Protein AF-A0A4V3WEY0-F1 (afdb_monomer_lite)

Organism: NCBI:txid2567941

Foldseek 3Di:
DVQWWPDDAQQDVVVLVVVVVLVVVVVVQQVCCCVPVVHRDDDDRCPPPPDPLQSQLVVLLLDLVVDADDLVCCVRNNAHLQAAHDPVLLVCLQPPDLVVQCVPTTDPDPPPPVVSSVSSVVSNVLLVVLVCVVVVNDDLDDPPPDDSSSLSVSLSSVSNNCSVPVRVCSNVVSPVSDDCVSNCNDPDDPDDPPPPDDDDDDDDDDDDDDDDDDDDDDDDDDDDDDD

Secondary structure (DSSP, 8-state):
-TTTBS------HHHHHHHHHHHTSHHHHHHHHHHHHSS-------SS----HHHHHHHHHHHHHHS---HHHHHHH-SSS-SPPPHHHHHHHHHS-HHHHHHHHB-SSSTTHHHHHHHHHHHHHHHHHHHHHHTTSS--PPPTT--HHHHHHHHHHHHHHHHHH-GGGHHHHHHHHS-GGGG---S----------------------------------------

Sequence (227 aa):
MNSLLKSVPMFSPMVDTIWHEMLMFTRDYEKFSKDFYHETLHHIPNMDSTPIPGERAFFDWVYLSLFDSTPNSRTIWGRFLQNPIEREILDDFKHLAEEDLLSKYFRKNDDWVEVKKSLIKKMKNEIIESEFIKSGKKTLDIPRTASETQVYQYALGAAVFYSIYEEDQFQDHMSELLPNEYYKAGHNGGGSSCSGIGCSSSSDHDSGGDGDSGGSSCSSCGGGCSS

Radius of gyration: 23.09 Å; chains: 1; bounding box: 51×69×46 Å

pLDDT: mean 79.07, std 20.74, range [32.56, 98.19]

InterPro domains:
  IPR060757 UCP032817-like [PF27765] (6-46)

Structure (mmCIF, N/CA/C/O backbone):
data_AF-A0A4V3WEY0-F1
#
_entry.id   AF-A0A4V3WEY0-F1
#
loop_
_atom_site.group_PDB
_atom_site.id
_atom_site.type_symbol
_atom_site.label_atom_id
_atom_site.label_alt_id
_atom_site.label_comp_id
_atom_site.label_asym_id
_atom_site.label_entity_id
_atom_site.label_seq_id
_atom_site.pdbx_PDB_ins_code
_atom_site.Cartn_x
_atom_site.Cartn_y
_atom_site.Cartn_z
_atom_site.occupancy
_atom_site.B_iso_or_equiv
_atom_site.auth_seq_id
_atom_site.auth_comp_id
_atom_site.auth_asym_id
_atom_site.auth_atom_id
_atom_site.pdbx_PDB_model_num
ATOM 1 N N . MET A 1 1 ? 5.717 1.645 -8.634 1.00 87.50 1 MET A N 1
ATOM 2 C CA . MET A 1 1 ? 6.165 1.194 -7.297 1.00 87.50 1 MET A CA 1
ATOM 3 C C . MET A 1 1 ? 7.647 1.476 -7.074 1.00 87.50 1 MET A C 1
ATOM 5 O O . MET A 1 1 ? 7.929 2.313 -6.232 1.00 87.50 1 MET A O 1
ATOM 9 N N . ASN A 1 2 ? 8.574 0.908 -7.861 1.00 85.44 2 ASN A N 1
ATOM 10 C CA . ASN A 1 2 ? 10.024 1.170 -7.724 1.00 85.44 2 ASN A CA 1
ATOM 11 C C . ASN A 1 2 ? 10.450 2.640 -7.868 1.00 85.44 2 ASN A C 1
ATOM 13 O O . ASN A 1 2 ? 11.405 3.054 -7.225 1.00 85.44 2 ASN A O 1
ATOM 17 N N . SER A 1 3 ? 9.733 3.441 -8.661 1.00 85.88 3 SER A N 1
ATOM 18 C CA . SER A 1 3 ? 9.976 4.887 -8.779 1.00 85.88 3 SER A CA 1
ATOM 19 C C . SER A 1 3 ? 9.565 5.691 -7.537 1.00 85.88 3 SER A C 1
ATOM 21 O O . SER A 1 3 ? 9.970 6.842 -7.393 1.00 85.88 3 SER A O 1
ATOM 23 N N . LEU A 1 4 ? 8.752 5.099 -6.654 1.00 90.56 4 LEU A N 1
ATOM 24 C CA . LEU A 1 4 ? 8.128 5.757 -5.507 1.00 90.56 4 LEU A CA 1
ATOM 25 C C . LEU A 1 4 ? 8.744 5.290 -4.181 1.00 90.56 4 LEU A C 1
ATOM 27 O O . LEU A 1 4 ? 9.184 6.118 -3.385 1.00 90.56 4 LEU A O 1
ATOM 31 N N . LEU A 1 5 ? 8.769 3.974 -3.952 1.00 90.50 5 LEU A N 1
ATOM 32 C CA . LEU A 1 5 ? 9.260 3.348 -2.724 1.00 90.50 5 LEU A CA 1
ATOM 33 C C . LEU A 1 5 ? 10.762 3.087 -2.800 1.00 90.50 5 LEU A C 1
ATOM 35 O O . LEU A 1 5 ? 11.303 2.776 -3.862 1.00 90.50 5 LEU A O 1
ATOM 39 N N . LYS A 1 6 ? 11.435 3.200 -1.654 1.00 86.38 6 LYS A N 1
ATOM 40 C CA . LYS A 1 6 ? 12.885 2.996 -1.550 1.00 86.38 6 LYS A CA 1
ATOM 41 C C . LYS A 1 6 ? 13.295 1.545 -1.819 1.00 86.38 6 LYS A C 1
ATOM 43 O O . LYS A 1 6 ? 14.320 1.319 -2.456 1.00 86.38 6 LYS A O 1
ATOM 48 N N . SER A 1 7 ? 12.485 0.597 -1.355 1.00 80.19 7 SER A N 1
ATOM 49 C CA . SER A 1 7 ? 12.630 -0.836 -1.600 1.00 80.19 7 SER A CA 1
ATOM 50 C C . SER A 1 7 ? 11.269 -1.418 -1.970 1.00 80.19 7 SER A C 1
ATOM 52 O O . SER A 1 7 ? 10.253 -1.021 -1.398 1.00 80.19 7 SER A O 1
ATOM 54 N N . VAL A 1 8 ? 11.249 -2.329 -2.942 1.00 83.38 8 VAL A N 1
ATOM 55 C CA . VAL A 1 8 ? 10.073 -3.131 -3.296 1.00 83.38 8 VAL A CA 1
ATOM 56 C C . VAL A 1 8 ? 10.554 -4.555 -3.566 1.00 83.38 8 VAL A C 1
ATOM 58 O O . VAL A 1 8 ? 11.041 -4.830 -4.667 1.00 83.38 8 VAL A O 1
ATOM 61 N N . PRO A 1 9 ? 10.448 -5.460 -2.582 1.00 80.06 9 PRO A N 1
ATOM 62 C CA . PRO A 1 9 ? 10.705 -6.871 -2.815 1.00 80.06 9 PRO A CA 1
ATOM 63 C C . PRO A 1 9 ? 9.776 -7.427 -3.898 1.00 80.06 9 PRO A C 1
ATOM 65 O O . PRO A 1 9 ? 8.616 -7.024 -4.030 1.00 80.06 9 PRO A O 1
ATOM 68 N N . MET A 1 10 ? 10.269 -8.393 -4.671 1.00 84.50 10 MET A N 1
ATOM 69 C CA . MET A 1 10 ? 9.417 -9.153 -5.580 1.00 84.50 10 MET A CA 1
ATOM 70 C C . MET A 1 10 ? 8.681 -10.243 -4.800 1.00 84.50 10 MET A C 1
ATOM 72 O O . MET A 1 10 ? 9.224 -11.302 -4.519 1.00 84.50 10 MET A O 1
ATOM 76 N N . PHE A 1 11 ? 7.420 -9.984 -4.454 1.00 83.69 11 PHE A N 1
ATOM 77 C CA . PHE A 1 11 ? 6.613 -10.891 -3.623 1.00 83.69 11 PHE A CA 1
ATOM 78 C C . PHE A 1 11 ? 6.041 -12.112 -4.356 1.00 83.69 11 PHE A C 1
ATOM 80 O O . PHE A 1 11 ? 5.397 -12.954 -3.733 1.00 83.69 11 PHE A O 1
ATOM 87 N N . SER A 1 12 ? 6.206 -12.188 -5.676 1.00 85.06 12 SER A N 1
ATOM 88 C CA . SER A 1 12 ? 5.663 -13.266 -6.500 1.00 85.06 12 SER A CA 1
ATOM 89 C C . SER A 1 12 ? 6.784 -14.173 -6.980 1.00 85.06 12 SER A C 1
ATOM 91 O O . SER A 1 12 ? 7.553 -13.734 -7.833 1.00 85.06 12 SER A O 1
ATOM 93 N N . PRO A 1 13 ? 6.864 -15.430 -6.505 1.00 83.56 13 PRO A N 1
ATOM 94 C CA . PRO A 1 13 ? 7.946 -16.347 -6.870 1.00 83.56 13 PRO A CA 1
ATOM 95 C C . PRO A 1 13 ? 8.049 -16.593 -8.379 1.00 83.56 13 PRO A C 1
ATOM 97 O O . PRO A 1 13 ? 9.139 -16.735 -8.927 1.00 83.56 13 PRO A O 1
ATOM 100 N N . MET A 1 14 ? 6.907 -16.612 -9.074 1.00 85.94 14 MET A N 1
ATOM 101 C CA . MET A 1 14 ? 6.875 -16.787 -10.526 1.00 85.94 14 MET A CA 1
ATOM 102 C C . MET A 1 14 ? 7.477 -15.578 -11.246 1.00 85.94 14 MET A C 1
ATOM 104 O O . MET A 1 14 ? 8.289 -15.737 -12.152 1.00 85.94 14 MET A O 1
ATOM 108 N N . VAL A 1 15 ? 7.089 -14.365 -10.844 1.00 87.38 15 VAL A N 1
ATOM 109 C CA . VAL A 1 15 ? 7.613 -13.138 -11.455 1.00 87.38 15 VAL A CA 1
ATOM 110 C C . VAL A 1 15 ? 9.085 -12.967 -11.090 1.00 87.38 15 VAL A C 1
ATOM 112 O O . VAL A 1 15 ? 9.880 -12.618 -11.953 1.00 87.38 15 VAL A O 1
ATOM 115 N N . ASP A 1 16 ? 9.452 -13.277 -9.848 1.00 85.44 16 ASP A N 1
ATOM 116 C CA . ASP A 1 16 ? 10.827 -13.324 -9.355 1.00 85.44 16 ASP A CA 1
ATOM 117 C C . ASP A 1 16 ? 11.684 -14.233 -10.247 1.00 85.44 16 ASP A C 1
ATOM 119 O O . ASP A 1 16 ? 12.651 -13.759 -10.834 1.00 85.44 16 ASP A O 1
ATOM 123 N N . THR A 1 17 ? 11.252 -15.474 -10.501 1.00 86.38 17 THR A N 1
ATOM 124 C CA . THR A 1 17 ? 11.934 -16.417 -11.412 1.00 86.38 17 THR A CA 1
ATOM 125 C C . THR A 1 17 ? 12.152 -15.821 -12.805 1.00 86.38 17 THR A C 1
ATOM 127 O O . THR A 1 17 ? 13.256 -15.890 -13.340 1.00 86.38 17 THR A O 1
ATOM 130 N N . ILE A 1 18 ? 11.134 -15.173 -13.381 1.00 87.12 18 ILE A N 1
ATOM 131 C CA . ILE A 1 18 ? 11.260 -14.517 -14.692 1.00 87.12 18 ILE A CA 1
ATOM 132 C C . ILE A 1 18 ? 12.311 -13.397 -14.640 1.00 87.12 18 ILE A C 1
ATOM 134 O O . ILE A 1 18 ? 13.155 -13.308 -15.531 1.00 87.12 18 ILE A O 1
ATOM 138 N N . TRP A 1 19 ? 12.312 -12.562 -13.594 1.00 84.19 19 TRP A N 1
ATOM 139 C CA . TRP A 1 19 ? 13.337 -11.526 -13.415 1.00 84.19 19 TRP A CA 1
ATOM 140 C C . TRP A 1 19 ? 14.740 -12.119 -13.274 1.00 84.19 19 TRP A C 1
ATOM 142 O O . TRP A 1 19 ? 15.681 -11.588 -13.864 1.00 84.19 19 TRP A O 1
ATOM 152 N N . HIS A 1 20 ? 14.889 -13.228 -12.546 1.00 84.12 20 HIS A N 1
ATOM 153 C CA . HIS A 1 20 ? 16.164 -13.933 -12.410 1.00 84.12 20 HIS A CA 1
ATOM 154 C C . HIS A 1 20 ? 16.669 -14.447 -13.757 1.00 84.12 20 HIS A C 1
ATOM 156 O O . HIS A 1 20 ? 17.842 -14.269 -14.084 1.00 84.12 20 HIS A O 1
ATOM 162 N N . GLU A 1 21 ? 15.792 -15.043 -14.564 1.00 86.06 21 GLU A N 1
ATOM 163 C CA . GLU A 1 21 ? 16.150 -15.503 -15.905 1.00 86.06 21 GLU A CA 1
ATOM 164 C C . GLU A 1 21 ? 16.561 -14.338 -16.809 1.00 86.06 21 GLU A C 1
ATOM 166 O O . GLU A 1 21 ? 17.557 -14.434 -17.527 1.00 86.06 21 GLU A O 1
ATOM 171 N N . MET A 1 22 ? 15.862 -13.202 -16.728 1.00 83.50 22 MET A N 1
ATOM 172 C CA . MET A 1 22 ? 16.209 -12.004 -17.493 1.00 83.50 22 MET A CA 1
ATOM 173 C C . MET A 1 22 ? 17.600 -11.457 -17.143 1.00 83.50 22 MET A C 1
ATOM 175 O O . MET A 1 22 ? 18.300 -10.984 -18.040 1.00 83.50 22 MET A O 1
ATOM 179 N N . LEU A 1 23 ? 18.045 -11.564 -15.884 1.00 83.38 23 LEU A N 1
ATOM 180 C CA . LEU A 1 23 ? 19.389 -11.134 -15.472 1.00 83.38 23 LEU A CA 1
ATOM 181 C C . LEU A 1 23 ? 20.513 -11.918 -16.172 1.00 83.38 23 LEU A C 1
ATOM 183 O O . LEU A 1 23 ? 21.611 -11.382 -16.333 1.00 83.38 23 LEU A O 1
ATOM 187 N N . MET A 1 24 ? 20.254 -13.145 -16.642 1.00 83.44 24 MET A N 1
ATOM 188 C CA . MET A 1 24 ? 21.232 -13.919 -17.419 1.00 83.44 24 MET A CA 1
ATOM 189 C C . MET A 1 24 ? 21.516 -13.296 -18.797 1.00 83.44 24 MET A C 1
ATOM 191 O O . MET A 1 24 ? 22.590 -13.502 -19.364 1.00 83.44 24 MET A O 1
ATOM 195 N N . PHE A 1 25 ? 20.596 -12.482 -19.322 1.00 87.00 25 PHE A N 1
ATOM 196 C CA . PHE A 1 25 ? 20.714 -11.794 -20.610 1.00 87.00 25 PHE A CA 1
ATOM 197 C C . PHE A 1 25 ? 21.164 -10.340 -20.423 1.00 87.00 25 PHE A C 1
ATOM 199 O O . PHE A 1 25 ? 20.488 -9.402 -20.840 1.00 87.00 25 PHE A O 1
ATOM 206 N N . THR A 1 26 ? 22.329 -10.145 -19.798 1.00 83.88 26 THR A N 1
ATOM 207 C CA . THR A 1 26 ? 22.798 -8.847 -19.268 1.00 83.88 26 THR A CA 1
ATOM 208 C C . THR A 1 26 ? 22.699 -7.671 -20.244 1.00 83.88 26 THR A C 1
ATOM 210 O O . THR A 1 26 ? 22.254 -6.599 -19.846 1.00 83.88 26 THR A O 1
ATOM 213 N N . ARG A 1 27 ? 23.043 -7.854 -21.527 1.00 89.12 27 ARG A N 1
ATOM 214 C CA . ARG A 1 27 ? 22.949 -6.785 -22.540 1.00 89.12 27 ARG A CA 1
ATOM 215 C C . ARG A 1 27 ? 21.504 -6.388 -22.842 1.00 89.12 27 ARG A C 1
ATOM 217 O O . ARG A 1 27 ? 21.198 -5.201 -22.934 1.00 89.12 27 ARG A O 1
ATOM 224 N N . ASP A 1 28 ? 20.634 -7.372 -23.036 1.00 90.25 28 ASP A N 1
ATOM 225 C CA . ASP A 1 28 ? 19.238 -7.124 -23.399 1.00 90.25 28 ASP A CA 1
ATOM 226 C C . ASP A 1 28 ? 18.457 -6.617 -22.177 1.00 90.25 28 ASP A C 1
ATOM 228 O O . ASP A 1 28 ? 17.622 -5.724 -22.304 1.00 90.25 28 ASP A O 1
ATOM 232 N N . TYR A 1 29 ? 18.821 -7.091 -20.984 1.00 88.44 29 TYR A N 1
ATOM 233 C CA . TYR A 1 29 ? 18.338 -6.592 -19.702 1.00 88.44 29 TYR A CA 1
ATOM 234 C C . TYR A 1 29 ? 18.742 -5.137 -19.436 1.00 88.44 29 TYR A C 1
ATOM 236 O O . TYR A 1 29 ? 17.906 -4.313 -19.060 1.00 88.44 29 TYR A O 1
ATOM 244 N N . GLU A 1 30 ? 20.015 -4.796 -19.649 1.00 88.31 30 GLU A N 1
ATOM 245 C CA . GLU A 1 30 ? 20.511 -3.428 -19.495 1.00 88.31 30 GLU A CA 1
ATOM 246 C C . GLU A 1 30 ? 19.823 -2.487 -20.487 1.00 88.31 30 GLU A C 1
ATOM 248 O O . GLU A 1 30 ? 19.382 -1.401 -20.103 1.00 88.31 30 GLU A O 1
ATOM 253 N N . LYS A 1 31 ? 19.674 -2.922 -21.745 1.00 91.69 31 LYS A N 1
ATOM 254 C CA . LYS A 1 31 ? 18.939 -2.173 -22.764 1.00 91.69 31 LYS A CA 1
ATOM 255 C C . LYS A 1 31 ? 17.483 -1.957 -22.352 1.00 91.69 31 LYS A C 1
ATOM 257 O O . LYS A 1 31 ? 17.039 -0.816 -22.327 1.00 91.69 31 LYS A O 1
ATOM 262 N N . PHE A 1 32 ? 16.768 -3.017 -21.975 1.00 90.25 32 PHE A N 1
ATOM 263 C CA . PHE A 1 32 ? 15.388 -2.920 -21.498 1.00 90.25 32 PHE A CA 1
ATOM 264 C C . PHE A 1 32 ? 15.262 -1.948 -20.320 1.00 90.25 32 PHE A C 1
ATOM 266 O O . PHE A 1 32 ? 14.396 -1.079 -20.334 1.00 90.25 32 PHE A O 1
ATOM 273 N N . SER A 1 33 ? 16.149 -2.054 -19.328 1.00 88.88 33 SER A N 1
ATOM 274 C CA . SER A 1 33 ? 16.128 -1.196 -18.141 1.00 88.88 33 SER A CA 1
ATOM 275 C C . SER A 1 33 ? 16.311 0.278 -18.509 1.00 88.88 33 SER A C 1
ATOM 277 O O . SER A 1 33 ? 15.539 1.125 -18.069 1.00 88.88 33 SER A O 1
ATOM 279 N N . LYS A 1 34 ? 17.274 0.594 -19.380 1.00 89.00 34 LYS A N 1
ATOM 280 C CA . LYS A 1 34 ? 17.514 1.968 -19.845 1.00 89.00 34 LYS A CA 1
ATOM 281 C C . LYS A 1 34 ? 16.376 2.503 -20.718 1.00 89.00 34 LYS A C 1
ATOM 283 O O . LYS A 1 34 ? 15.991 3.661 -20.566 1.00 89.00 34 LYS A O 1
ATOM 288 N N . ASP A 1 35 ? 15.819 1.669 -21.591 1.00 90.94 35 ASP A N 1
ATOM 289 C CA . ASP A 1 35 ? 14.742 2.064 -22.501 1.00 90.94 35 ASP A CA 1
ATOM 290 C C . ASP A 1 35 ? 13.416 2.282 -21.745 1.00 90.94 35 ASP A C 1
ATOM 292 O O . ASP A 1 35 ? 12.704 3.247 -22.018 1.00 90.94 35 ASP A O 1
ATOM 296 N N . PHE A 1 36 ? 13.090 1.415 -20.778 1.00 86.56 36 PHE A N 1
ATOM 297 C CA . PHE A 1 36 ? 11.819 1.439 -20.043 1.00 86.56 36 PHE A CA 1
ATOM 298 C C . PHE A 1 36 ? 11.857 2.274 -18.754 1.00 86.56 36 PHE A C 1
ATOM 300 O O . PHE A 1 36 ? 10.885 2.953 -18.432 1.00 86.56 36 PHE A O 1
ATOM 307 N N . TYR A 1 37 ? 12.949 2.192 -17.992 1.00 83.19 37 TYR A N 1
ATOM 308 C CA . TYR A 1 37 ? 13.076 2.770 -16.648 1.00 83.19 37 TYR A CA 1
ATOM 309 C C . TYR A 1 37 ? 14.116 3.900 -16.566 1.00 83.19 37 TYR A C 1
ATOM 311 O O . TYR A 1 37 ? 14.218 4.556 -15.534 1.00 83.19 37 TYR A O 1
ATOM 319 N N . HIS A 1 38 ? 14.880 4.145 -17.638 1.00 84.75 38 HIS A N 1
ATOM 320 C CA . HIS A 1 38 ? 15.930 5.176 -17.738 1.00 84.75 38 HIS A CA 1
ATOM 321 C C . HIS A 1 38 ? 17.122 5.014 -16.783 1.00 84.75 38 HIS A C 1
ATOM 323 O O . HIS A 1 38 ? 18.080 5.782 -16.846 1.00 84.75 38 HIS A O 1
ATOM 329 N N . GLU A 1 39 ? 17.120 3.962 -15.971 1.00 83.25 39 GLU A N 1
ATOM 330 C CA . GLU A 1 39 ? 18.210 3.536 -15.100 1.00 83.25 39 GLU A CA 1
ATOM 331 C C . GLU A 1 39 ? 18.336 2.012 -15.164 1.00 83.25 39 GLU A C 1
ATOM 333 O O . GLU A 1 39 ? 17.404 1.311 -15.565 1.00 83.25 39 GLU A O 1
ATOM 338 N N . THR A 1 40 ? 19.477 1.473 -14.738 1.00 81.81 40 THR A N 1
ATOM 339 C CA . THR A 1 40 ? 19.616 0.024 -14.569 1.00 81.81 40 THR A CA 1
ATOM 340 C C . THR A 1 40 ? 18.710 -0.441 -13.430 1.00 81.81 40 THR A C 1
ATOM 342 O O . THR A 1 40 ? 18.852 -0.002 -12.288 1.00 81.81 40 THR A O 1
ATOM 345 N N . LEU A 1 41 ? 17.783 -1.355 -13.724 1.00 80.94 41 LEU A N 1
ATOM 346 C CA . LEU A 1 41 ? 16.985 -2.007 -12.697 1.00 80.94 41 LEU A CA 1
ATOM 347 C C . LEU A 1 41 ? 17.884 -3.003 -11.964 1.00 80.94 41 LEU A C 1
ATOM 349 O O . LEU A 1 41 ? 18.323 -4.000 -12.529 1.00 80.94 41 LEU A O 1
ATOM 353 N N . HIS A 1 42 ? 18.185 -2.733 -10.701 1.00 77.19 42 HIS A N 1
ATOM 354 C CA . HIS A 1 42 ? 18.934 -3.663 -9.866 1.00 77.19 42 HIS A CA 1
ATOM 355 C C . HIS A 1 42 ? 17.948 -4.590 -9.159 1.00 77.19 42 HIS A C 1
ATOM 357 O O . HIS A 1 42 ? 17.289 -4.183 -8.205 1.00 77.19 42 HIS A O 1
ATOM 363 N N . HIS A 1 43 ? 17.828 -5.822 -9.649 1.00 77.19 43 HIS A N 1
ATOM 364 C CA . HIS A 1 43 ? 17.106 -6.882 -8.956 1.00 77.19 43 HIS A CA 1
ATOM 365 C C . HIS A 1 43 ? 18.116 -7.753 -8.208 1.00 77.19 43 HIS A C 1
ATOM 367 O O . HIS A 1 43 ? 19.092 -8.218 -8.798 1.00 77.19 43 HIS A O 1
ATOM 373 N N . ILE A 1 44 ? 17.900 -7.928 -6.905 1.00 71.81 44 ILE A N 1
ATOM 374 C CA . ILE A 1 44 ? 18.651 -8.879 -6.091 1.00 71.81 44 ILE A CA 1
ATOM 375 C C . ILE A 1 44 ? 17.739 -10.090 -5.908 1.00 71.81 44 ILE A C 1
ATOM 377 O O . ILE A 1 44 ? 16.688 -9.940 -5.283 1.00 71.81 44 ILE A O 1
ATOM 381 N N . PRO A 1 45 ? 18.127 -11.249 -6.456 1.00 66.38 45 PRO A N 1
ATOM 382 C CA . PRO A 1 45 ? 17.489 -12.521 -6.193 1.00 66.38 45 PRO A CA 1
ATOM 383 C C . PRO A 1 45 ? 17.091 -12.756 -4.740 1.00 66.38 45 PRO A C 1
ATOM 385 O O . PRO A 1 45 ? 17.932 -12.620 -3.847 1.00 66.38 45 PRO A O 1
ATOM 388 N N . ASN A 1 46 ? 15.849 -13.182 -4.499 1.00 66.44 46 ASN A N 1
ATOM 389 C CA . ASN A 1 46 ? 15.434 -13.679 -3.188 1.00 66.44 46 ASN A CA 1
ATOM 390 C C . ASN A 1 46 ? 16.012 -15.093 -2.982 1.00 66.44 46 ASN A C 1
ATOM 392 O O . ASN A 1 46 ? 15.312 -16.093 -3.118 1.00 66.44 46 ASN A O 1
ATOM 396 N N . MET A 1 47 ? 17.317 -15.176 -2.693 1.00 56.53 47 MET A N 1
ATOM 397 C CA . MET A 1 47 ? 18.048 -16.443 -2.514 1.00 56.53 47 MET A CA 1
ATOM 398 C C . MET A 1 47 ? 17.501 -17.271 -1.345 1.00 56.53 47 MET A C 1
ATOM 400 O O . MET A 1 47 ? 17.391 -18.489 -1.450 1.00 56.53 47 MET A O 1
ATOM 404 N N . ASP A 1 48 ? 17.103 -16.587 -0.274 1.00 54.22 48 ASP A N 1
ATOM 405 C CA . ASP A 1 48 ? 16.325 -17.138 0.824 1.00 54.22 48 ASP A CA 1
ATOM 406 C C . ASP A 1 48 ? 14.959 -16.454 0.772 1.00 54.22 48 ASP A C 1
ATOM 408 O O . ASP A 1 48 ? 14.842 -15.250 0.997 1.00 54.22 48 ASP A O 1
ATOM 412 N N . SER A 1 49 ? 13.910 -17.203 0.425 1.00 51.22 49 SER A N 1
ATOM 413 C CA . SER A 1 49 ? 12.522 -16.723 0.412 1.00 51.22 49 SER A CA 1
ATOM 414 C C . SER A 1 49 ? 11.998 -16.485 1.833 1.00 51.22 49 SER A C 1
ATOM 416 O O . SER A 1 49 ? 10.922 -16.968 2.173 1.00 51.22 49 SER A O 1
ATOM 418 N N . THR A 1 50 ? 12.748 -15.801 2.702 1.00 50.25 50 THR A N 1
ATOM 419 C CA . THR A 1 50 ? 12.205 -15.323 3.971 1.00 50.25 50 THR A CA 1
ATOM 420 C C . THR A 1 50 ? 11.192 -14.248 3.623 1.00 50.25 50 THR A C 1
ATOM 422 O O . THR A 1 50 ? 11.589 -13.177 3.151 1.00 50.25 50 THR A O 1
ATOM 425 N N . PRO A 1 51 ? 9.886 -14.512 3.794 1.00 54.47 51 PRO A N 1
ATOM 426 C CA . PRO A 1 51 ? 8.898 -13.477 3.594 1.00 54.47 51 PRO A CA 1
ATOM 427 C C . PRO A 1 51 ? 9.256 -12.341 4.547 1.00 54.47 51 PRO A C 1
ATOM 429 O O . PRO A 1 51 ? 9.653 -12.598 5.682 1.00 54.47 51 PRO A O 1
ATOM 432 N N . ILE A 1 52 ? 9.113 -11.103 4.091 1.00 63.97 52 ILE A N 1
ATOM 433 C CA . ILE A 1 52 ? 9.097 -9.937 4.970 1.00 63.97 52 ILE A CA 1
ATOM 434 C C . ILE A 1 52 ? 7.624 -9.515 5.015 1.00 63.97 52 ILE A C 1
ATOM 436 O O . ILE A 1 52 ? 7.199 -8.696 4.194 1.00 63.97 52 ILE A O 1
ATOM 440 N N . PRO A 1 53 ? 6.778 -10.156 5.855 1.00 60.38 53 PRO A N 1
ATOM 441 C CA . PRO A 1 53 ? 5.325 -9.997 5.770 1.00 60.38 53 PRO A CA 1
ATOM 442 C C . PRO A 1 53 ? 4.899 -8.548 6.023 1.00 60.38 53 PRO A C 1
ATOM 444 O O . PRO A 1 53 ? 3.977 -8.061 5.370 1.00 60.38 53 PRO A O 1
ATOM 447 N N . GLY A 1 54 ? 5.636 -7.848 6.891 1.00 68.44 54 GLY A N 1
ATOM 448 C CA . GLY A 1 54 ? 5.477 -6.423 7.164 1.00 68.44 54 GLY A CA 1
ATOM 449 C C . GLY A 1 54 ? 5.629 -5.542 5.928 1.00 68.44 54 GLY A C 1
ATOM 450 O O . GLY A 1 54 ? 4.738 -4.754 5.601 1.00 68.44 54 GLY A O 1
ATOM 451 N N . GLU A 1 55 ? 6.721 -5.731 5.183 1.00 79.31 55 GLU A N 1
ATOM 452 C CA . GLU A 1 55 ? 6.963 -5.016 3.925 1.00 79.31 55 GLU A CA 1
ATOM 453 C C . GLU A 1 55 ? 5.914 -5.360 2.863 1.00 79.31 55 GLU A C 1
ATOM 455 O O . GLU A 1 55 ? 5.504 -4.488 2.091 1.00 79.31 55 GLU A O 1
ATOM 460 N N . ARG A 1 56 ? 5.426 -6.609 2.845 1.00 90.44 56 ARG A N 1
ATOM 461 C CA . ARG A 1 56 ? 4.347 -7.029 1.943 1.00 90.44 56 ARG A CA 1
ATOM 462 C C . ARG A 1 56 ? 3.041 -6.291 2.230 1.00 90.44 56 ARG A C 1
ATOM 464 O O . ARG A 1 56 ? 2.397 -5.811 1.298 1.00 90.44 56 ARG A O 1
ATOM 471 N N . ALA A 1 57 ? 2.644 -6.199 3.493 1.00 92.94 57 ALA A N 1
ATOM 472 C CA . ALA A 1 57 ? 1.418 -5.515 3.885 1.00 92.94 57 ALA A CA 1
ATOM 473 C C . ALA A 1 57 ? 1.485 -4.010 3.590 1.00 92.94 57 ALA A C 1
ATOM 475 O O . ALA A 1 57 ? 0.538 -3.439 3.045 1.00 92.94 57 ALA A O 1
ATOM 476 N N . PHE A 1 58 ? 2.629 -3.375 3.865 1.00 94.69 58 PHE A N 1
ATOM 477 C CA . PHE A 1 58 ? 2.845 -1.975 3.505 1.00 94.69 58 PHE A CA 1
ATOM 478 C C . PHE A 1 58 ? 2.808 -1.761 1.985 1.00 94.69 58 PHE A C 1
ATOM 480 O O . PHE A 1 58 ? 2.177 -0.816 1.509 1.00 94.69 58 PHE A O 1
ATOM 487 N N . PHE A 1 59 ? 3.413 -2.661 1.202 1.00 94.69 59 PHE A N 1
ATOM 488 C CA . PHE A 1 59 ? 3.316 -2.627 -0.256 1.00 94.69 59 PHE A CA 1
ATOM 489 C C . PHE A 1 59 ? 1.867 -2.718 -0.740 1.00 94.69 59 PHE A C 1
ATOM 491 O O . PHE A 1 59 ? 1.460 -1.893 -1.560 1.00 94.69 59 PHE A O 1
ATOM 498 N N . ASP A 1 60 ? 1.094 -3.686 -0.237 1.00 94.88 60 ASP A N 1
ATOM 499 C CA . ASP A 1 60 ? -0.311 -3.867 -0.610 1.00 94.88 60 ASP A CA 1
ATOM 500 C C . ASP A 1 60 ? -1.111 -2.593 -0.314 1.00 94.88 60 ASP A C 1
ATOM 502 O O . ASP A 1 60 ? -1.876 -2.128 -1.163 1.00 94.88 60 ASP A O 1
ATOM 506 N N . TRP A 1 61 ? -0.873 -1.986 0.853 1.00 96.75 61 TRP A N 1
ATOM 507 C CA . TRP A 1 61 ? -1.523 -0.747 1.257 1.00 96.75 61 TRP A CA 1
ATOM 508 C C . TRP A 1 61 ? -1.192 0.423 0.321 1.00 96.75 61 TRP A C 1
ATOM 510 O O . TRP A 1 61 ? -2.094 1.140 -0.127 1.00 96.75 61 TRP A O 1
ATOM 520 N N . VAL A 1 62 ? 0.085 0.609 -0.033 1.00 96.69 62 VAL A N 1
ATOM 521 C CA . VAL A 1 62 ? 0.501 1.672 -0.964 1.00 96.69 62 VAL A CA 1
ATOM 522 C C . VAL A 1 62 ? -0.051 1.407 -2.363 1.00 96.69 62 VAL A C 1
ATOM 524 O O . VAL A 1 62 ? -0.564 2.327 -2.999 1.00 96.69 62 VAL A O 1
ATOM 527 N N . TYR A 1 63 ? 0.026 0.165 -2.847 1.00 96.00 63 TYR A N 1
ATOM 528 C CA . TYR A 1 63 ? -0.447 -0.209 -4.177 1.00 96.00 63 TYR A CA 1
ATOM 529 C C . TYR A 1 63 ? -1.941 0.083 -4.327 1.00 96.00 63 TYR A C 1
ATOM 531 O O . TYR A 1 63 ? -2.327 0.828 -5.223 1.00 96.00 63 TYR A O 1
ATOM 539 N N . LEU A 1 64 ? -2.766 -0.429 -3.413 1.00 95.88 64 LEU A N 1
ATOM 540 C CA . LEU A 1 64 ? -4.220 -0.250 -3.436 1.00 95.88 64 LEU A CA 1
ATOM 541 C C . LEU A 1 64 ? -4.659 1.184 -3.099 1.00 95.88 64 LEU A C 1
ATOM 543 O O . LEU A 1 64 ? -5.793 1.571 -3.370 1.00 95.88 64 LEU A O 1
ATOM 547 N N . SER A 1 65 ? -3.771 1.998 -2.521 1.00 96.25 65 SER A N 1
ATOM 548 C CA . SER A 1 65 ? -4.010 3.435 -2.357 1.00 96.25 65 SER A CA 1
ATOM 549 C C . SER A 1 65 ? -3.867 4.223 -3.658 1.00 96.25 65 SER A C 1
ATOM 551 O O . SER A 1 65 ? -4.405 5.326 -3.744 1.00 96.25 65 SER A O 1
ATOM 553 N N . LEU A 1 66 ? -3.139 3.688 -4.640 1.00 95.44 66 LEU A N 1
ATOM 554 C CA . LEU A 1 66 ? -2.817 4.368 -5.896 1.00 95.44 66 LEU A CA 1
ATOM 555 C C . LEU A 1 66 ? -3.474 3.726 -7.122 1.00 95.44 66 LEU A C 1
ATOM 557 O O . LEU A 1 66 ? -3.706 4.415 -8.113 1.00 95.44 66 LEU A O 1
ATOM 561 N N . PHE A 1 67 ? -3.734 2.422 -7.074 1.00 94.25 67 PHE A N 1
ATOM 562 C CA . PHE A 1 67 ? -4.170 1.623 -8.211 1.00 94.25 67 PHE A CA 1
ATOM 563 C C . PHE A 1 67 ? -5.337 0.717 -7.837 1.00 94.25 67 PHE A C 1
ATOM 565 O O . PHE A 1 67 ? -5.421 0.207 -6.720 1.00 94.25 67 PHE A O 1
ATOM 572 N N . ASP A 1 68 ? -6.191 0.450 -8.819 1.00 92.19 68 ASP A N 1
ATOM 573 C CA . ASP A 1 68 ? -7.241 -0.548 -8.680 1.00 92.19 68 ASP A CA 1
ATOM 574 C C . ASP A 1 68 ? -6.665 -1.970 -8.675 1.00 92.19 68 ASP A C 1
ATOM 576 O O . ASP A 1 68 ? -5.714 -2.310 -9.392 1.00 92.19 68 ASP A O 1
ATOM 580 N N . SER A 1 69 ? -7.296 -2.840 -7.889 1.00 90.75 69 SER A N 1
ATOM 581 C CA . SER A 1 69 ? -7.085 -4.280 -7.998 1.00 90.75 69 SER A CA 1
ATOM 582 C C . SER A 1 69 ? -7.698 -4.762 -9.315 1.00 90.75 69 SER A C 1
ATOM 584 O O . SER A 1 69 ? -8.891 -4.609 -9.551 1.00 90.75 69 SER A O 1
ATOM 586 N N . THR A 1 70 ? -6.882 -5.350 -10.186 1.00 90.19 70 THR A N 1
ATOM 587 C CA . THR A 1 70 ? -7.307 -5.937 -11.461 1.00 90.19 70 THR A CA 1
ATOM 588 C C . THR A 1 70 ? -6.968 -7.427 -11.467 1.00 90.19 70 THR A C 1
ATOM 590 O O . THR A 1 70 ? -6.085 -7.863 -10.721 1.00 90.19 70 THR A O 1
ATOM 593 N N . PRO A 1 71 ? -7.587 -8.241 -12.341 1.00 88.44 71 PRO A N 1
ATOM 594 C CA . PRO A 1 71 ? -7.215 -9.650 -12.471 1.00 88.44 71 PRO A CA 1
ATOM 595 C C . PRO A 1 71 ? -5.715 -9.856 -12.743 1.00 88.44 71 PRO A C 1
ATOM 597 O O . PRO A 1 71 ? -5.093 -10.753 -12.172 1.00 88.44 71 PRO A O 1
ATOM 600 N N . ASN A 1 72 ? -5.107 -8.981 -13.553 1.00 89.88 72 ASN A N 1
ATOM 601 C CA . ASN A 1 72 ? -3.674 -9.030 -13.846 1.00 89.88 72 ASN A CA 1
ATOM 602 C C . ASN A 1 72 ? -2.830 -8.684 -12.619 1.00 89.88 72 ASN A C 1
ATOM 604 O O . ASN A 1 72 ? -1.863 -9.387 -12.341 1.00 89.88 72 ASN A O 1
ATOM 608 N N . SER A 1 73 ? -3.190 -7.646 -11.854 1.00 90.69 73 SER A N 1
ATOM 609 C CA . SER A 1 73 ? -2.420 -7.297 -10.656 1.00 90.69 73 SER A CA 1
ATOM 610 C C . SER A 1 73 ? -2.501 -8.389 -9.591 1.00 90.69 73 SER A C 1
ATOM 612 O O . SER A 1 73 ? -1.478 -8.710 -8.997 1.00 90.69 73 SER A O 1
ATOM 614 N N . ARG A 1 74 ? -3.656 -9.046 -9.429 1.00 88.94 74 ARG A N 1
ATOM 615 C CA . ARG A 1 74 ? -3.804 -10.217 -8.547 1.00 88.94 74 ARG A CA 1
ATOM 616 C C . ARG A 1 74 ? -3.032 -11.443 -9.033 1.00 88.94 74 ARG A C 1
ATOM 618 O O . ARG A 1 74 ? -2.546 -12.215 -8.217 1.00 88.94 74 ARG A O 1
ATOM 625 N N . THR A 1 75 ? -2.886 -11.618 -10.344 1.00 87.88 75 THR A N 1
ATOM 626 C CA . THR A 1 75 ? -2.060 -12.697 -10.912 1.00 87.88 75 THR A CA 1
ATOM 627 C C . THR A 1 75 ? -0.572 -12.428 -10.684 1.00 87.88 75 THR A C 1
ATOM 629 O O . THR A 1 75 ? 0.173 -13.328 -10.312 1.00 87.88 75 THR A O 1
ATOM 632 N N . ILE A 1 76 ? -0.140 -11.178 -10.873 1.00 88.88 76 ILE A N 1
ATOM 633 C CA . ILE A 1 76 ? 1.263 -10.773 -10.746 1.00 88.88 76 ILE A CA 1
ATOM 634 C C . ILE A 1 76 ? 1.694 -10.748 -9.281 1.00 88.88 76 ILE A C 1
ATOM 636 O O . ILE A 1 76 ? 2.732 -11.313 -8.965 1.00 88.88 76 ILE A O 1
ATOM 640 N N . TRP A 1 77 ? 0.928 -10.107 -8.395 1.00 88.19 77 TRP A N 1
ATOM 641 C CA . TRP A 1 77 ? 1.307 -9.868 -6.994 1.00 88.19 77 TRP A CA 1
ATOM 642 C C . TRP A 1 77 ? 0.710 -10.884 -6.010 1.00 88.19 77 TRP A C 1
ATOM 644 O O . TRP A 1 77 ? 1.119 -10.944 -4.849 1.00 88.19 77 TRP A O 1
ATOM 654 N N . GLY A 1 78 ? -0.254 -11.691 -6.449 1.00 87.75 78 GLY A N 1
ATOM 655 C CA . GLY A 1 78 ? -1.040 -12.563 -5.582 1.00 87.75 78 GLY A CA 1
ATOM 656 C C . GLY A 1 78 ? -2.184 -11.827 -4.877 1.00 87.75 78 GLY A C 1
ATOM 657 O O . GLY A 1 78 ? -2.584 -10.723 -5.251 1.00 87.75 78 GLY A O 1
ATOM 658 N N . ARG A 1 79 ? -2.727 -12.462 -3.833 1.00 88.75 79 ARG A N 1
ATOM 659 C CA . ARG A 1 79 ? -3.809 -11.901 -3.009 1.00 88.75 79 ARG A CA 1
ATOM 660 C C . ARG A 1 79 ? -3.285 -10.714 -2.197 1.00 88.75 79 ARG A C 1
ATOM 662 O O . ARG A 1 79 ? -2.250 -10.833 -1.551 1.00 88.75 79 ARG A O 1
ATOM 669 N N . PHE A 1 80 ? -4.017 -9.603 -2.210 1.00 92.56 80 PHE A N 1
ATOM 670 C CA . PHE A 1 80 ? -3.705 -8.428 -1.394 1.00 92.56 80 PHE A CA 1
ATOM 671 C C . PHE A 1 80 ? -4.243 -8.566 0.040 1.00 92.56 80 PHE A C 1
ATOM 673 O O . PHE A 1 80 ? -5.205 -9.305 0.280 1.00 92.56 80 PHE A O 1
ATOM 680 N N . LEU A 1 81 ? -3.645 -7.810 0.967 1.00 93.44 81 LEU A N 1
ATOM 681 C CA . LEU A 1 81 ? -4.063 -7.653 2.365 1.00 93.44 81 LEU A CA 1
ATOM 682 C C . LEU A 1 81 ? -4.152 -8.997 3.107 1.00 93.44 81 LEU A C 1
ATOM 684 O O . LEU A 1 81 ? -5.140 -9.294 3.769 1.00 93.44 81 LEU A O 1
ATOM 688 N N . GLN A 1 82 ? -3.138 -9.848 2.930 1.00 91.38 82 GLN A N 1
ATOM 689 C CA . GLN A 1 82 ? -3.045 -11.163 3.589 1.00 91.38 82 GLN A CA 1
ATOM 690 C C . GLN A 1 82 ? -2.231 -11.140 4.887 1.00 91.38 82 GLN A C 1
ATOM 692 O O . GLN A 1 82 ? -2.275 -12.102 5.649 1.00 91.38 82 GLN A O 1
ATOM 697 N N . ASN A 1 83 ? -1.473 -10.070 5.120 1.00 92.44 83 ASN A N 1
ATOM 698 C CA . ASN A 1 83 ? -0.614 -9.914 6.286 1.00 92.44 83 ASN A CA 1
ATOM 699 C C . ASN A 1 83 ? -0.918 -8.571 6.962 1.00 92.44 83 ASN A C 1
ATOM 701 O O . ASN A 1 83 ? -1.245 -7.614 6.246 1.00 92.44 83 ASN A O 1
ATOM 705 N N . PRO A 1 84 ? -0.785 -8.488 8.294 1.00 95.00 84 PRO A N 1
ATOM 706 C CA . PRO A 1 84 ? -0.845 -7.220 9.002 1.00 95.00 84 PRO A CA 1
ATOM 707 C C . PRO A 1 84 ? 0.350 -6.333 8.632 1.00 95.00 84 PRO A C 1
ATOM 709 O O . PRO A 1 84 ? 1.438 -6.817 8.305 1.00 95.00 84 PRO A O 1
ATOM 712 N N . ILE A 1 85 ? 0.144 -5.017 8.678 1.00 95.12 85 ILE A N 1
ATOM 713 C CA . ILE A 1 85 ? 1.220 -4.032 8.549 1.00 95.12 85 ILE A CA 1
ATOM 714 C C . ILE A 1 85 ? 2.085 -4.112 9.803 1.00 95.12 85 ILE A C 1
ATOM 716 O O . ILE A 1 85 ? 1.572 -4.074 10.918 1.00 95.12 85 ILE A O 1
ATOM 720 N N . GLU A 1 86 ? 3.399 -4.196 9.610 1.00 93.19 86 GLU A N 1
ATOM 721 C CA . GLU A 1 86 ? 4.343 -4.318 10.715 1.00 93.19 86 GLU A CA 1
ATOM 722 C C . GLU A 1 86 ? 4.259 -3.142 11.682 1.00 93.19 86 GLU A C 1
ATOM 724 O O . GLU A 1 86 ? 4.107 -1.976 11.294 1.00 93.19 86 GLU A O 1
ATOM 729 N N . ARG A 1 87 ? 4.395 -3.467 12.970 1.00 92.38 87 ARG A N 1
ATOM 730 C CA . ARG A 1 87 ? 4.206 -2.501 14.042 1.00 92.38 87 ARG A CA 1
ATOM 731 C C . ARG A 1 87 ? 5.169 -1.325 13.961 1.00 92.38 87 ARG A C 1
ATOM 733 O O . ARG A 1 87 ? 4.743 -0.197 14.184 1.00 92.38 87 ARG A O 1
ATOM 740 N N . GLU A 1 88 ? 6.420 -1.572 13.576 1.00 93.62 88 GLU A N 1
ATOM 741 C CA . GLU A 1 88 ? 7.416 -0.514 13.382 1.00 93.62 88 GLU A CA 1
ATOM 742 C C . GLU A 1 88 ? 6.948 0.513 12.342 1.00 93.62 88 GLU A C 1
ATOM 744 O O . GLU A 1 88 ? 7.058 1.716 12.570 1.00 93.62 88 GLU A O 1
ATOM 749 N N . ILE A 1 89 ? 6.351 0.058 11.235 1.00 94.88 89 ILE A N 1
ATOM 750 C CA . ILE A 1 89 ? 5.841 0.945 10.183 1.00 94.88 89 ILE A CA 1
ATOM 751 C C . ILE A 1 89 ? 4.694 1.798 10.729 1.00 94.88 89 ILE A C 1
ATOM 753 O O . ILE A 1 89 ? 4.662 3.012 10.533 1.00 94.88 89 ILE A O 1
ATOM 757 N N . LEU A 1 90 ? 3.753 1.192 11.449 1.00 95.94 90 LEU A N 1
ATOM 758 C CA . LEU A 1 90 ? 2.621 1.918 12.029 1.00 95.94 90 LEU A CA 1
ATOM 759 C C . LEU A 1 90 ? 3.075 2.936 13.086 1.00 95.94 90 LEU A C 1
ATOM 761 O O . LEU A 1 90 ? 2.596 4.074 13.096 1.00 95.94 90 LEU A O 1
ATOM 765 N N . ASP A 1 91 ? 4.021 2.558 13.945 1.00 96.31 91 ASP A N 1
ATOM 766 C CA . ASP A 1 91 ? 4.567 3.432 14.980 1.00 96.31 91 ASP A CA 1
ATOM 767 C C . ASP A 1 91 ? 5.385 4.580 14.373 1.00 96.31 91 ASP A C 1
ATOM 769 O O . ASP A 1 91 ? 5.265 5.721 14.828 1.00 96.31 91 ASP A O 1
ATOM 773 N N . ASP A 1 92 ? 6.138 4.338 13.302 1.00 96.75 92 ASP A N 1
ATOM 774 C CA . ASP A 1 92 ? 6.814 5.393 12.553 1.00 96.75 92 ASP A CA 1
ATOM 775 C C . ASP A 1 92 ? 5.821 6.406 11.995 1.00 96.75 92 ASP A C 1
ATOM 777 O O . ASP A 1 92 ? 5.967 7.610 12.203 1.00 96.75 92 ASP A O 1
ATOM 781 N N . PHE A 1 93 ? 4.782 5.937 11.300 1.00 97.19 93 PHE A N 1
ATOM 782 C CA . PHE A 1 93 ? 3.772 6.829 10.738 1.00 97.19 93 PHE A CA 1
ATOM 783 C C . PHE A 1 93 ? 2.994 7.566 11.830 1.00 97.19 93 PHE A C 1
ATOM 785 O O . PHE A 1 93 ? 2.529 8.676 11.584 1.00 97.19 93 PHE A O 1
ATOM 792 N N . LYS A 1 94 ? 2.894 7.016 13.044 1.00 96.69 94 LYS A N 1
ATOM 793 C CA . LYS A 1 94 ? 2.277 7.696 14.186 1.00 96.69 94 LYS A CA 1
ATOM 794 C C . LYS A 1 94 ? 3.150 8.815 14.762 1.00 96.69 94 LYS A C 1
ATOM 796 O O . LYS A 1 94 ? 2.610 9.863 15.120 1.00 96.69 94 LYS A O 1
ATOM 801 N N . HIS A 1 95 ? 4.465 8.616 14.863 1.00 97.38 95 HIS A N 1
ATOM 802 C CA . HIS A 1 95 ? 5.339 9.494 15.655 1.00 97.38 95 HIS A CA 1
ATOM 803 C C . HIS A 1 95 ? 6.314 10.348 14.835 1.00 97.38 95 HIS A C 1
ATOM 805 O O . HIS A 1 95 ? 6.691 11.428 15.289 1.00 97.38 95 HIS A O 1
ATOM 811 N N . LEU A 1 96 ? 6.729 9.902 13.647 1.00 97.94 96 LEU A N 1
ATOM 812 C CA . LEU A 1 96 ? 7.721 10.606 12.835 1.00 97.94 96 LEU A CA 1
ATOM 813 C C . LEU A 1 96 ? 7.122 11.792 12.066 1.00 97.94 96 LEU A C 1
ATOM 815 O O . LEU A 1 96 ? 5.944 11.813 11.664 1.00 97.94 96 LEU A O 1
ATOM 819 N N . ALA A 1 97 ? 7.974 12.790 11.826 1.00 97.25 97 ALA A N 1
ATOM 820 C CA . ALA A 1 97 ? 7.663 13.918 10.961 1.00 97.25 97 ALA A CA 1
ATOM 821 C C . ALA A 1 97 ? 7.527 13.466 9.496 1.00 97.25 97 ALA A C 1
ATOM 823 O O . ALA A 1 97 ? 7.998 12.398 9.100 1.00 97.25 97 ALA A O 1
ATOM 824 N N . GLU A 1 98 ? 6.841 14.267 8.679 1.00 97.00 98 GLU A N 1
ATOM 825 C CA . GLU A 1 98 ? 6.623 13.943 7.262 1.00 97.00 98 GLU A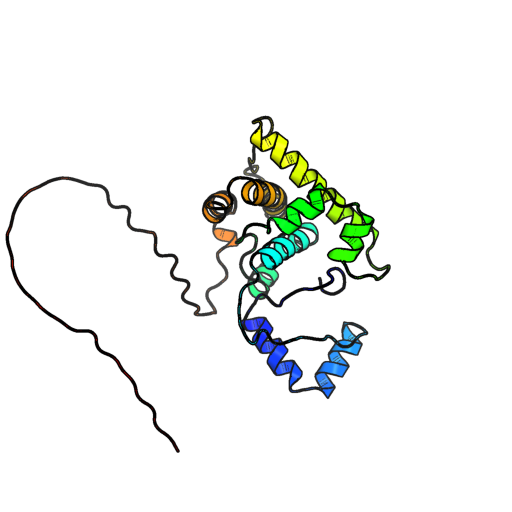 CA 1
ATOM 826 C C . GLU A 1 98 ? 7.953 13.792 6.510 1.00 97.00 98 GLU A C 1
ATOM 828 O O . GLU A 1 98 ? 8.114 12.872 5.712 1.00 97.00 98 GLU A O 1
ATOM 833 N N . GLU A 1 99 ? 8.928 14.644 6.814 1.00 95.31 99 GLU A N 1
ATOM 834 C CA . GLU A 1 99 ? 10.255 14.664 6.204 1.00 95.31 99 GLU A CA 1
ATOM 835 C C . GLU A 1 99 ? 11.044 13.381 6.505 1.00 95.31 99 GLU A C 1
ATOM 837 O O . GLU A 1 99 ? 11.680 12.809 5.613 1.00 95.31 99 GLU A O 1
ATOM 842 N N . ASP A 1 100 ? 10.950 12.886 7.740 1.00 96.38 100 ASP A N 1
ATOM 843 C CA . ASP A 1 100 ? 11.604 11.648 8.162 1.00 96.38 100 ASP A CA 1
ATOM 844 C C . ASP A 1 100 ? 10.974 10.437 7.465 1.00 96.38 100 ASP A C 1
ATOM 846 O O . ASP A 1 100 ? 11.695 9.585 6.938 1.00 96.38 100 ASP A O 1
ATOM 850 N N . LEU A 1 101 ? 9.639 10.403 7.365 1.00 96.19 101 LEU A N 1
ATOM 851 C CA . LEU A 1 101 ? 8.897 9.359 6.649 1.00 96.19 101 LEU A CA 1
ATOM 852 C C . LEU A 1 101 ? 9.232 9.341 5.154 1.00 96.19 101 LEU A C 1
ATOM 854 O O . LEU A 1 101 ? 9.472 8.269 4.591 1.00 96.19 101 LEU A O 1
ATOM 858 N N . LEU A 1 102 ? 9.311 10.518 4.522 1.00 95.00 102 LEU A N 1
ATOM 859 C CA . LEU A 1 102 ? 9.765 10.665 3.137 1.00 95.00 102 LEU A CA 1
ATOM 860 C C . LEU A 1 102 ? 11.163 10.066 2.951 1.00 95.00 102 LEU A C 1
ATOM 862 O O . LEU A 1 102 ? 11.403 9.354 1.978 1.00 95.00 102 LEU A O 1
ATOM 866 N N . SER A 1 103 ? 12.071 10.306 3.898 1.00 93.12 103 SER A N 1
ATOM 867 C CA . SER A 1 103 ? 13.445 9.807 3.823 1.00 93.12 103 SER A CA 1
ATOM 868 C C . SER A 1 103 ? 13.580 8.296 4.089 1.00 93.12 103 SER A C 1
ATOM 870 O O . SER A 1 103 ? 14.462 7.649 3.504 1.00 93.12 103 SER A O 1
ATOM 872 N N . LYS A 1 104 ? 12.732 7.736 4.968 1.00 93.06 104 LYS A N 1
ATOM 873 C CA . LYS A 1 104 ? 12.785 6.329 5.398 1.00 93.06 104 LYS A CA 1
ATOM 874 C C . LYS A 1 104 ? 12.146 5.407 4.357 1.00 93.06 104 LYS A C 1
ATOM 876 O O . LYS A 1 104 ? 12.796 4.449 3.940 1.00 93.06 104 LYS A O 1
ATOM 881 N N . TYR A 1 105 ? 10.939 5.732 3.886 1.00 92.81 105 TYR A N 1
ATOM 882 C CA . TYR A 1 105 ? 10.105 4.824 3.084 1.00 92.81 105 TYR A CA 1
ATOM 883 C C . TYR A 1 105 ? 10.114 5.098 1.574 1.00 92.81 105 TYR A C 1
ATOM 885 O O . TYR A 1 105 ? 9.909 4.183 0.770 1.00 92.81 105 TYR A O 1
ATOM 893 N N . PHE A 1 106 ? 10.376 6.337 1.157 1.00 93.56 106 PHE A N 1
ATOM 894 C CA . PHE A 1 106 ? 10.261 6.749 -0.241 1.00 93.56 106 PHE A CA 1
ATOM 895 C C . PHE A 1 106 ? 11.627 7.021 -0.882 1.00 93.56 106 PHE A C 1
ATOM 897 O O . PHE A 1 106 ? 12.635 7.255 -0.210 1.00 93.56 106 PHE A O 1
ATOM 904 N N . ARG A 1 107 ? 11.687 6.980 -2.219 1.00 90.31 107 ARG A N 1
ATOM 905 C CA . ARG A 1 107 ? 12.884 7.409 -2.956 1.00 90.31 107 ARG A CA 1
ATOM 906 C C . ARG A 1 107 ? 13.122 8.908 -2.768 1.00 90.31 107 ARG A C 1
ATOM 908 O O . ARG A 1 107 ? 12.182 9.701 -2.768 1.00 90.31 107 ARG A O 1
ATOM 915 N N . LYS A 1 108 ? 14.400 9.293 -2.687 1.00 86.88 108 LYS A N 1
ATOM 916 C CA . LYS A 1 108 ? 14.867 10.679 -2.476 1.00 86.88 108 LYS A CA 1
ATOM 917 C C . LYS A 1 108 ? 14.792 11.586 -3.721 1.00 86.88 108 LYS A C 1
ATOM 919 O O . LYS A 1 108 ? 15.405 12.643 -3.725 1.00 86.88 108 LYS A O 1
ATOM 924 N N . ASN A 1 109 ? 14.094 11.176 -4.776 1.00 85.44 109 ASN A N 1
ATOM 925 C CA . ASN A 1 109 ? 13.876 12.004 -5.964 1.00 85.44 109 ASN A CA 1
ATOM 926 C C . ASN A 1 109 ? 12.705 12.981 -5.766 1.00 85.44 109 ASN A C 1
ATOM 928 O O . ASN A 1 109 ? 11.790 12.722 -4.979 1.00 85.44 109 ASN A O 1
ATOM 932 N N . ASP A 1 110 ? 12.712 14.064 -6.543 1.00 84.12 110 ASP A N 1
ATOM 933 C CA . ASP A 1 110 ? 11.628 15.058 -6.567 1.00 84.12 110 ASP A CA 1
ATOM 934 C C . ASP A 1 110 ? 10.373 14.554 -7.304 1.00 84.12 110 ASP A C 1
ATOM 936 O O . ASP A 1 110 ? 9.321 15.196 -7.296 1.00 84.12 110 ASP A O 1
ATOM 940 N N . ASP A 1 111 ? 10.444 13.363 -7.901 1.00 87.81 111 ASP A N 1
ATOM 941 C CA . ASP A 1 111 ? 9.305 12.744 -8.563 1.00 87.81 111 ASP A CA 1
ATOM 942 C C . ASP A 1 111 ? 8.202 12.401 -7.554 1.00 87.81 111 ASP A C 1
ATOM 944 O O . ASP A 1 111 ? 8.445 11.814 -6.493 1.00 87.81 111 ASP A O 1
ATOM 948 N N . TRP A 1 112 ? 6.959 12.713 -7.925 1.00 91.44 112 TRP A N 1
ATOM 949 C CA . TRP A 1 112 ? 5.749 12.315 -7.198 1.00 91.44 112 TRP A CA 1
ATOM 950 C C . TRP A 1 112 ? 5.691 12.780 -5.732 1.00 91.44 112 TRP A C 1
ATOM 952 O O . TRP A 1 112 ? 4.987 12.160 -4.937 1.00 91.44 112 TRP A O 1
ATOM 962 N N . VAL A 1 113 ? 6.390 13.858 -5.350 1.00 94.12 113 VAL A N 1
ATOM 963 C CA . VAL A 1 113 ? 6.428 14.354 -3.955 1.00 94.12 113 VAL A CA 1
ATOM 964 C C . VAL A 1 113 ? 5.029 14.552 -3.372 1.00 94.12 113 VAL A C 1
ATOM 966 O O . VAL A 1 113 ? 4.753 14.065 -2.279 1.00 94.12 113 VAL A O 1
ATOM 969 N N . GLU A 1 114 ? 4.110 15.161 -4.122 1.00 95.69 114 GLU A N 1
ATOM 970 C CA . GLU A 1 114 ? 2.725 15.358 -3.668 1.00 95.69 114 GLU A CA 1
ATOM 971 C C . GLU A 1 114 ? 1.981 14.035 -3.428 1.00 95.69 114 GLU A C 1
ATOM 973 O O . GLU A 1 114 ? 1.209 13.912 -2.477 1.00 95.69 114 GLU A O 1
ATOM 978 N N . VAL A 1 115 ? 2.258 13.005 -4.235 1.00 96.56 115 VAL A N 1
ATOM 979 C CA . VAL A 1 115 ? 1.693 11.660 -4.043 1.00 96.56 115 VAL A CA 1
ATOM 980 C C . VAL A 1 115 ? 2.269 11.018 -2.781 1.00 96.56 115 VAL A C 1
ATOM 982 O O . VAL A 1 115 ? 1.512 10.478 -1.976 1.00 96.56 115 VAL A O 1
ATOM 985 N N . LYS A 1 116 ? 3.588 11.121 -2.559 1.00 96.25 116 LYS A N 1
ATOM 986 C CA . LYS A 1 116 ? 4.256 10.611 -1.347 1.00 96.25 116 LYS A CA 1
ATOM 987 C C . LYS A 1 116 ? 3.655 11.247 -0.086 1.00 96.25 116 LYS A C 1
ATOM 989 O O . LYS A 1 116 ? 3.275 10.538 0.843 1.00 96.25 116 LYS A O 1
ATOM 994 N N . LYS A 1 117 ? 3.486 12.573 -0.086 1.00 97.06 117 LYS A N 1
ATOM 995 C CA . LYS A 1 117 ? 2.860 13.323 1.016 1.00 97.06 117 LYS A CA 1
ATOM 996 C C . LYS A 1 117 ? 1.394 12.949 1.224 1.00 97.06 117 LYS A C 1
ATOM 998 O O . LYS A 1 117 ? 0.957 12.762 2.359 1.00 97.06 117 LYS A O 1
ATOM 1003 N N . SER A 1 118 ? 0.635 12.781 0.140 1.00 97.88 118 SER A N 1
ATOM 1004 C CA . SER A 1 118 ? -0.760 12.332 0.201 1.00 97.88 118 SER A CA 1
ATOM 1005 C C . SER A 1 118 ? -0.888 10.954 0.857 1.00 97.88 118 SER A C 1
ATOM 1007 O O . SER A 1 118 ? -1.729 10.778 1.738 1.00 97.88 118 SER A O 1
ATOM 1009 N N . LEU A 1 119 ? -0.008 10.009 0.510 1.00 97.88 119 LEU A N 1
ATOM 1010 C CA . LEU A 1 119 ? 0.046 8.687 1.141 1.00 97.88 119 LEU A CA 1
ATOM 1011 C C . LEU A 1 119 ? 0.392 8.776 2.631 1.00 97.88 119 LEU A C 1
ATOM 1013 O O . LEU A 1 119 ? -0.280 8.147 3.444 1.00 97.88 119 LEU A O 1
ATOM 1017 N N . ILE A 1 120 ? 1.380 9.593 3.010 1.00 98.12 120 ILE A N 1
ATOM 1018 C CA . ILE A 1 120 ? 1.730 9.811 4.423 1.00 98.12 120 ILE A CA 1
ATOM 1019 C C . ILE A 1 120 ? 0.524 10.324 5.206 1.00 98.12 120 ILE A C 1
ATOM 1021 O O . ILE A 1 120 ? 0.170 9.770 6.248 1.00 98.12 120 ILE A O 1
ATOM 1025 N N . LYS A 1 121 ? -0.145 11.351 4.679 1.00 98.19 121 LYS A N 1
ATOM 1026 C CA . LYS A 1 121 ? -1.345 11.912 5.296 1.00 98.19 121 LYS A CA 1
ATOM 1027 C C . L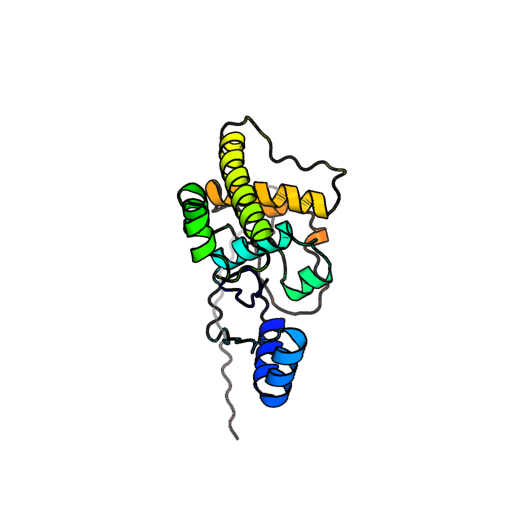YS A 1 121 ? -2.471 10.883 5.385 1.00 98.19 121 LYS A C 1
ATOM 1029 O O . LYS A 1 121 ? -3.145 10.820 6.409 1.00 98.19 121 LYS A O 1
ATOM 1034 N N . LYS A 1 122 ? -2.671 10.076 4.340 1.00 98.00 122 LYS A N 1
ATOM 1035 C CA . LYS A 1 122 ? -3.693 9.026 4.310 1.00 98.00 122 LYS A CA 1
ATOM 1036 C C . LYS A 1 122 ? -3.452 7.980 5.402 1.00 98.00 122 LYS A C 1
ATOM 1038 O O . LYS A 1 122 ? -4.356 7.759 6.197 1.00 98.00 122 LYS A O 1
ATOM 1043 N N . MET A 1 123 ? -2.244 7.421 5.503 1.00 97.81 123 MET A N 1
ATOM 1044 C CA . MET A 1 123 ? -1.905 6.438 6.544 1.00 97.81 123 MET A CA 1
ATOM 1045 C C . MET A 1 123 ? -2.070 7.031 7.949 1.00 97.81 123 MET A C 1
ATOM 1047 O O . MET A 1 123 ? -2.694 6.421 8.811 1.00 97.81 123 MET A O 1
ATOM 1051 N N . LYS A 1 124 ? -1.580 8.260 8.178 1.00 98.00 124 LYS A N 1
ATOM 1052 C CA . LYS A 1 124 ? -1.760 8.967 9.459 1.00 98.00 124 LYS A CA 1
ATOM 1053 C C . LYS A 1 124 ? -3.235 9.120 9.830 1.00 98.00 124 LYS A C 1
ATOM 1055 O O . LYS A 1 124 ? -3.608 8.889 10.978 1.00 98.00 124 LYS A O 1
ATOM 1060 N N . ASN A 1 125 ? -4.073 9.489 8.863 1.00 97.25 125 ASN A N 1
ATOM 1061 C CA . ASN A 1 125 ? -5.510 9.602 9.079 1.00 97.25 125 ASN A CA 1
ATOM 1062 C C . ASN A 1 125 ? -6.137 8.244 9.404 1.00 97.25 125 ASN A C 1
ATOM 1064 O O . ASN A 1 125 ? -6.913 8.170 10.348 1.00 97.25 125 ASN A O 1
ATOM 1068 N N . GLU A 1 126 ? -5.791 7.180 8.680 1.00 97.00 126 GLU A N 1
ATOM 1069 C CA . GLU A 1 126 ? -6.312 5.834 8.947 1.00 97.00 126 GLU A CA 1
ATOM 1070 C C . GLU A 1 126 ? -5.909 5.333 10.341 1.00 97.00 126 GLU A C 1
ATOM 1072 O O . GLU A 1 126 ? -6.765 4.820 11.055 1.00 97.00 126 GLU A O 1
ATOM 1077 N N . ILE A 1 127 ? -4.673 5.598 10.790 1.00 96.88 127 ILE A N 1
ATOM 1078 C CA . ILE A 1 127 ? -4.219 5.303 12.162 1.00 96.88 127 ILE A CA 1
ATOM 1079 C C . ILE A 1 127 ? -5.093 6.025 13.203 1.00 96.88 127 ILE A C 1
ATOM 1081 O O . ILE A 1 127 ? -5.514 5.425 14.196 1.00 96.88 127 ILE A O 1
ATOM 1085 N N . ILE A 1 128 ? -5.405 7.303 12.979 1.00 95.62 128 ILE A N 1
ATOM 1086 C CA . ILE A 1 128 ? -6.295 8.077 13.858 1.00 95.62 128 ILE A CA 1
ATOM 1087 C C . ILE A 1 128 ? -7.726 7.512 13.817 1.00 95.62 128 ILE A C 1
ATOM 1089 O O . ILE A 1 128 ? -8.379 7.376 14.852 1.00 95.62 128 ILE A O 1
ATOM 1093 N N . GLU A 1 129 ? -8.226 7.145 12.638 1.00 94.50 129 GLU A N 1
ATOM 1094 C CA . GLU A 1 129 ? -9.545 6.530 12.480 1.00 94.50 129 GLU A CA 1
ATOM 1095 C C . GLU A 1 129 ? -9.666 5.195 13.215 1.00 94.50 129 GLU A C 1
ATOM 1097 O O . GLU A 1 129 ? -10.713 4.931 13.812 1.00 94.50 129 GLU A O 1
ATOM 1102 N N . SER A 1 130 ? -8.602 4.394 13.265 1.00 94.44 130 SER A N 1
ATOM 1103 C CA . SER A 1 130 ? -8.574 3.163 14.059 1.00 94.44 130 SER A CA 1
ATOM 1104 C C . SER A 1 130 ? -8.808 3.405 15.553 1.00 94.44 130 SER A C 1
ATOM 1106 O O . SER A 1 130 ? -9.480 2.599 16.198 1.00 94.44 130 SER A O 1
ATOM 1108 N N . GLU A 1 131 ? -8.354 4.530 16.114 1.00 93.00 131 GLU A N 1
ATOM 1109 C CA . GLU A 1 131 ? -8.646 4.888 17.511 1.00 93.00 131 GLU A CA 1
ATOM 1110 C C . GLU A 1 131 ? -10.144 5.197 17.709 1.00 93.00 131 GLU A C 1
ATOM 1112 O O . GLU A 1 131 ? -10.756 4.806 18.711 1.00 93.00 131 GLU A O 1
ATOM 1117 N N . PHE A 1 132 ? -10.778 5.837 16.721 1.00 92.31 132 PHE A N 1
ATOM 1118 C CA . PHE A 1 132 ? -12.222 6.080 16.732 1.00 92.31 132 PHE A CA 1
ATOM 1119 C C . PHE A 1 132 ? -13.033 4.785 16.602 1.00 92.31 132 PHE A C 1
ATOM 1121 O O . PHE A 1 132 ? -14.022 4.631 17.323 1.00 92.31 132 PHE A O 1
ATOM 1128 N N . ILE A 1 133 ? -12.596 3.844 15.762 1.00 92.88 133 ILE A N 1
ATOM 1129 C CA . ILE A 1 133 ? -13.217 2.518 15.626 1.00 92.88 133 ILE A CA 1
ATOM 1130 C C . ILE A 1 133 ? -13.114 1.750 16.946 1.00 92.88 133 ILE A C 1
ATOM 1132 O O . ILE A 1 133 ? -14.126 1.277 17.460 1.00 92.88 133 ILE A O 1
ATOM 1136 N N . LYS A 1 134 ? -11.930 1.729 17.573 1.00 92.06 134 LYS A N 1
ATOM 1137 C CA . LYS A 1 134 ? -11.723 1.080 18.877 1.00 92.06 134 LYS A CA 1
ATOM 1138 C C . LYS A 1 134 ? -12.628 1.642 19.974 1.00 92.06 134 LYS A C 1
ATOM 1140 O O . LYS A 1 134 ? -13.098 0.903 20.831 1.00 92.06 134 LYS A O 1
ATOM 1145 N N . SER A 1 135 ? -12.881 2.951 19.958 1.00 89.38 135 SER A N 1
ATOM 1146 C CA . SER A 1 135 ? -13.798 3.595 20.911 1.00 89.38 135 SER A CA 1
ATOM 1147 C C . SER A 1 135 ? -15.289 3.387 20.597 1.00 89.38 135 SER A C 1
ATOM 1149 O O . SER A 1 135 ? -16.134 3.949 21.292 1.00 89.38 135 SER A O 1
ATOM 1151 N N . GLY A 1 136 ? -15.624 2.611 19.558 1.00 85.81 136 GLY A N 1
ATOM 1152 C CA . GLY A 1 136 ? -16.996 2.324 19.135 1.00 85.81 136 GLY A CA 1
ATOM 1153 C C . GLY A 1 136 ? -17.697 3.493 18.438 1.00 85.81 136 GLY A C 1
ATOM 1154 O O . GLY A 1 136 ? -18.912 3.468 18.265 1.00 85.81 136 GLY A O 1
ATOM 1155 N N . LYS A 1 137 ? -16.959 4.542 18.050 1.00 79.00 137 LYS A N 1
ATOM 1156 C CA . LYS A 1 137 ? -17.520 5.752 17.419 1.00 79.00 137 LYS A CA 1
ATOM 1157 C C . LYS A 1 137 ? -17.688 5.625 15.904 1.00 79.00 137 LYS A C 1
ATOM 1159 O O . LYS A 1 137 ? -18.375 6.451 15.306 1.00 79.00 137 LYS A O 1
ATOM 1164 N N . LYS A 1 138 ? -17.046 4.632 15.284 1.00 83.50 138 LYS A N 1
ATOM 1165 C CA . LYS A 1 138 ? -17.075 4.356 13.842 1.00 83.50 138 LYS A CA 1
ATOM 1166 C C . LYS A 1 138 ? -17.105 2.841 13.626 1.00 83.50 138 LYS A C 1
ATOM 1168 O O . LYS A 1 138 ? -16.420 2.122 14.345 1.00 83.50 138 LYS A O 1
ATOM 1173 N N . THR A 1 139 ? -17.887 2.370 12.658 1.00 83.56 139 THR A N 1
ATOM 1174 C CA . THR A 1 139 ? -17.940 0.952 12.272 1.00 83.56 139 THR A CA 1
ATOM 1175 C C . THR A 1 139 ? -17.114 0.700 11.008 1.00 83.56 139 THR A C 1
ATOM 1177 O O . THR A 1 139 ? -16.842 1.625 10.239 1.00 83.56 139 THR A O 1
ATOM 1180 N N . LEU A 1 140 ? -16.703 -0.554 10.806 1.00 84.19 140 LEU A N 1
ATOM 1181 C CA . LEU A 1 140 ? -15.955 -1.021 9.629 1.00 84.19 140 LEU A CA 1
ATOM 1182 C C . LEU A 1 140 ? -16.879 -1.536 8.509 1.00 84.19 140 LEU A C 1
ATOM 1184 O O . LEU A 1 140 ? -16.469 -2.334 7.670 1.00 84.19 140 LEU A O 1
ATOM 1188 N N . ASP A 1 141 ? -18.134 -1.087 8.489 1.00 80.88 141 ASP A N 1
ATOM 1189 C CA . ASP A 1 141 ? -19.136 -1.623 7.573 1.00 80.88 141 ASP A CA 1
ATOM 1190 C C . ASP A 1 141 ? -18.861 -1.202 6.127 1.00 80.88 141 ASP A C 1
ATOM 1192 O O . ASP A 1 141 ? -18.777 -0.015 5.799 1.00 80.88 141 ASP A O 1
ATOM 1196 N N . ILE A 1 142 ? -18.792 -2.192 5.239 1.00 84.75 142 ILE A N 1
ATOM 1197 C CA . ILE A 1 142 ? -18.678 -1.971 3.801 1.00 84.75 142 ILE A CA 1
ATOM 1198 C C . ILE A 1 142 ? -20.091 -1.923 3.203 1.00 84.75 142 ILE A C 1
ATOM 1200 O O . ILE A 1 142 ? -20.865 -2.875 3.361 1.00 84.75 142 ILE A O 1
ATOM 1204 N N . PRO A 1 143 ? -20.469 -0.845 2.490 1.00 84.94 143 PRO A N 1
ATOM 1205 C CA . PRO A 1 143 ? -21.758 -0.784 1.817 1.00 84.94 143 PRO A CA 1
ATOM 1206 C C . PRO A 1 143 ? -21.919 -1.935 0.817 1.00 84.94 143 PRO A C 1
ATOM 1208 O O . PRO A 1 143 ? -21.060 -2.155 -0.030 1.00 84.94 143 PRO A O 1
ATOM 1211 N N . ARG A 1 144 ? -23.065 -2.629 0.839 1.00 80.44 144 ARG A N 1
ATOM 1212 C CA . ARG A 1 144 ? -23.341 -3.753 -0.085 1.00 80.44 144 ARG A CA 1
ATOM 1213 C C . ARG A 1 144 ? -23.337 -3.363 -1.567 1.00 80.44 144 ARG A C 1
ATOM 1215 O O . ARG A 1 144 ? -23.228 -4.226 -2.426 1.00 80.44 144 ARG A O 1
ATOM 1222 N N . THR A 1 145 ? -23.501 -2.077 -1.864 1.00 86.38 145 THR A N 1
ATOM 1223 C CA . THR A 1 145 ? -23.490 -1.516 -3.222 1.00 86.38 145 THR A CA 1
ATOM 1224 C C . THR A 1 145 ? -22.119 -0.977 -3.633 1.00 86.38 145 THR A C 1
ATOM 1226 O O . THR A 1 145 ? -22.024 -0.320 -4.668 1.00 86.38 145 THR A O 1
ATOM 1229 N N . ALA A 1 146 ? -21.085 -1.169 -2.809 1.00 86.88 146 ALA A N 1
ATOM 1230 C CA . ALA A 1 146 ? -19.746 -0.673 -3.089 1.00 86.88 146 ALA A CA 1
ATOM 1231 C C . ALA A 1 146 ? -19.155 -1.358 -4.330 1.00 86.88 146 ALA A C 1
ATOM 1233 O O . ALA A 1 146 ? -19.275 -2.572 -4.504 1.00 86.88 146 ALA A O 1
ATOM 1234 N N . SER A 1 147 ? -18.496 -0.579 -5.187 1.00 89.38 147 SER A N 1
ATOM 1235 C CA . SER A 1 147 ? -17.675 -1.134 -6.267 1.00 89.38 147 SER A CA 1
ATOM 1236 C C . SER A 1 147 ? -16.438 -1.844 -5.705 1.00 89.38 147 SER A C 1
ATOM 1238 O O . SER A 1 147 ? -16.036 -1.587 -4.573 1.00 89.38 147 SER A O 1
ATOM 1240 N N . GLU A 1 148 ? -15.780 -2.690 -6.502 1.00 86.81 148 GLU A N 1
ATOM 1241 C CA . GLU A 1 148 ? -14.534 -3.368 -6.097 1.00 86.81 148 GLU A CA 1
ATOM 1242 C C . GLU A 1 148 ? -13.473 -2.383 -5.573 1.00 86.81 148 GLU A C 1
ATOM 1244 O O . GLU A 1 148 ? -12.913 -2.590 -4.497 1.00 86.81 148 GLU A O 1
ATOM 1249 N N . THR A 1 149 ? -13.263 -1.261 -6.268 1.00 88.19 149 THR A N 1
ATOM 1250 C CA . THR A 1 149 ? -12.367 -0.185 -5.819 1.00 88.19 149 THR A CA 1
ATOM 1251 C C . THR A 1 149 ? -12.752 0.344 -4.440 1.00 88.19 149 THR A C 1
ATOM 1253 O O . THR A 1 149 ? -11.895 0.506 -3.575 1.00 88.19 149 THR A O 1
ATOM 1256 N N . GLN A 1 150 ? -14.042 0.600 -4.211 1.00 90.75 150 GLN A N 1
ATOM 1257 C CA . GLN A 1 150 ? -14.523 1.102 -2.925 1.00 90.75 150 GLN A CA 1
ATOM 1258 C C . GLN A 1 150 ? -14.343 0.061 -1.820 1.00 90.75 150 GLN A C 1
ATOM 1260 O O . GLN A 1 150 ? -13.908 0.414 -0.729 1.00 90.75 150 GLN A O 1
ATOM 1265 N N . VAL A 1 151 ? -14.612 -1.217 -2.104 1.00 91.88 151 VAL A N 1
ATOM 1266 C CA . VAL A 1 151 ? -14.383 -2.318 -1.159 1.00 91.88 151 VAL A CA 1
ATOM 1267 C C . VAL A 1 151 ? -12.925 -2.329 -0.704 1.00 91.88 151 VAL A C 1
ATOM 1269 O O . VAL A 1 151 ? -12.671 -2.331 0.498 1.00 91.88 151 VAL A O 1
ATOM 1272 N N . TYR A 1 152 ? -11.966 -2.249 -1.633 1.00 92.31 152 TYR A N 1
ATOM 1273 C CA . TYR A 1 152 ? -10.552 -2.166 -1.265 1.00 92.31 152 TYR A CA 1
ATOM 1274 C C . TYR A 1 152 ? -10.221 -0.892 -0.483 1.00 92.31 152 TYR A C 1
ATOM 1276 O O . TYR A 1 152 ? -9.476 -0.968 0.487 1.00 92.31 152 TYR A O 1
ATOM 1284 N N . GLN A 1 153 ? -10.797 0.262 -0.829 1.00 91.69 153 GLN A N 1
ATOM 1285 C CA . GLN A 1 153 ? -10.586 1.500 -0.070 1.00 91.69 153 GLN A CA 1
ATOM 1286 C C . GLN A 1 153 ? -11.046 1.385 1.390 1.00 91.69 153 GLN A C 1
ATOM 1288 O O . GLN A 1 153 ? -10.325 1.832 2.279 1.00 91.69 153 GLN A O 1
ATOM 1293 N N . TYR A 1 154 ? -12.196 0.759 1.655 1.00 92.31 154 TYR A N 1
ATOM 1294 C CA . TYR A 1 154 ? -12.642 0.484 3.025 1.00 92.31 154 TYR A CA 1
ATOM 1295 C C . TYR A 1 154 ? -11.759 -0.563 3.714 1.00 92.31 154 TYR A C 1
ATOM 1297 O O . TYR A 1 154 ? -11.392 -0.399 4.879 1.00 92.31 154 TYR A O 1
ATOM 1305 N N . ALA A 1 155 ? -11.368 -1.606 2.979 1.00 93.88 155 ALA A N 1
ATOM 1306 C CA . ALA A 1 155 ? -10.508 -2.669 3.480 1.00 93.88 155 ALA A CA 1
ATOM 1307 C C . ALA A 1 155 ? -9.113 -2.166 3.888 1.00 93.88 155 ALA A C 1
ATOM 1309 O O . ALA A 1 155 ? -8.509 -2.754 4.776 1.00 93.88 155 ALA A O 1
ATOM 1310 N N . LEU A 1 156 ? -8.606 -1.074 3.302 1.00 95.50 156 LEU A N 1
ATOM 1311 C CA . LEU A 1 156 ? -7.335 -0.462 3.713 1.00 95.50 156 LEU A CA 1
ATOM 1312 C C . LEU A 1 156 ? -7.385 0.082 5.143 1.00 95.50 156 LEU A C 1
ATOM 1314 O O . LEU A 1 156 ? -6.525 -0.262 5.952 1.00 95.50 156 LEU A O 1
ATOM 1318 N N . GLY A 1 157 ? -8.418 0.860 5.477 1.00 94.81 157 GLY A N 1
ATOM 1319 C CA . GLY A 1 157 ? -8.603 1.361 6.841 1.00 94.81 157 GLY A CA 1
ATOM 1320 C C . GLY A 1 157 ? -8.846 0.227 7.842 1.00 94.81 157 GLY A C 1
ATOM 1321 O O . GLY A 1 157 ? -8.305 0.248 8.947 1.00 94.81 157 GLY A O 1
ATOM 1322 N N . ALA A 1 158 ? -9.598 -0.804 7.437 1.00 95.00 158 ALA A N 1
ATOM 1323 C CA . ALA A 1 158 ? -9.781 -2.010 8.242 1.00 95.00 158 ALA A CA 1
ATOM 1324 C C . ALA A 1 158 ? -8.457 -2.757 8.469 1.00 95.00 158 ALA A C 1
ATOM 1326 O O . ALA A 1 158 ? -8.159 -3.145 9.595 1.00 95.00 158 ALA A O 1
ATOM 1327 N N . ALA A 1 159 ? -7.625 -2.892 7.433 1.00 95.88 159 ALA A N 1
ATOM 1328 C CA . ALA A 1 159 ? -6.315 -3.518 7.541 1.00 95.88 159 ALA A CA 1
ATOM 1329 C C . ALA A 1 159 ? -5.416 -2.761 8.529 1.00 95.88 159 ALA A C 1
ATOM 1331 O O . ALA A 1 159 ? -4.778 -3.392 9.367 1.00 95.88 159 ALA A O 1
ATOM 1332 N N . VAL A 1 160 ? -5.405 -1.424 8.505 1.00 96.81 160 VAL A N 1
ATOM 1333 C CA . VAL A 1 160 ? -4.680 -0.624 9.509 1.00 96.81 160 VAL A CA 1
ATOM 1334 C C . VAL A 1 160 ? -5.219 -0.900 10.915 1.00 96.81 160 VAL A C 1
ATOM 1336 O O . VAL A 1 160 ? -4.439 -1.186 11.820 1.00 96.81 160 VAL A O 1
ATOM 1339 N N . PHE A 1 161 ? -6.542 -0.894 11.105 1.00 96.38 161 PHE A N 1
ATOM 1340 C CA . PHE A 1 161 ? -7.160 -1.176 12.402 1.00 96.38 161 PHE A CA 1
ATOM 1341 C C . PHE A 1 161 ? -6.783 -2.557 12.955 1.00 96.38 161 PHE A C 1
ATOM 1343 O O . PHE A 1 161 ? -6.301 -2.647 14.087 1.00 96.38 161 PHE A O 1
ATOM 1350 N N . TYR A 1 162 ? -6.961 -3.618 12.166 1.00 95.81 162 TYR A N 1
ATOM 1351 C CA . TYR A 1 162 ? -6.658 -4.978 12.607 1.00 95.81 162 TYR A CA 1
ATOM 1352 C C . TYR A 1 162 ? -5.159 -5.182 12.819 1.00 95.81 162 TYR A C 1
ATOM 1354 O O . TYR A 1 162 ? -4.779 -5.813 13.795 1.00 95.81 162 TYR A O 1
ATOM 1362 N N . SER A 1 163 ? -4.299 -4.553 12.013 1.00 95.94 163 SER A N 1
ATOM 1363 C CA . SER A 1 163 ? -2.846 -4.576 12.256 1.00 95.94 163 SER A CA 1
ATOM 1364 C C . SER A 1 163 ? -2.463 -3.905 13.582 1.00 95.94 163 SER A C 1
ATOM 1366 O O . SER A 1 163 ? -1.458 -4.257 14.191 1.00 95.94 163 SER A O 1
ATOM 1368 N N . ILE A 1 164 ? -3.241 -2.921 14.052 1.00 95.44 164 ILE A N 1
ATOM 1369 C CA . ILE A 1 164 ? -2.953 -2.218 15.309 1.00 95.44 164 ILE A CA 1
ATOM 1370 C C . ILE A 1 164 ? -3.481 -2.975 16.534 1.00 95.44 164 ILE A C 1
ATOM 1372 O O . ILE A 1 164 ? -2.849 -2.892 17.595 1.00 95.44 164 ILE A O 1
ATOM 1376 N N . TYR A 1 165 ? -4.646 -3.621 16.431 1.00 95.19 165 TYR A N 1
ATOM 1377 C CA . TYR A 1 165 ? -5.383 -4.119 17.599 1.00 95.19 165 TYR A CA 1
ATOM 1378 C C . TYR A 1 165 ? -5.706 -5.614 17.598 1.00 95.19 165 TYR A C 1
ATOM 1380 O O . TYR A 1 165 ? -5.858 -6.154 18.686 1.00 95.19 165 TYR A O 1
ATOM 1388 N N . GLU A 1 166 ? 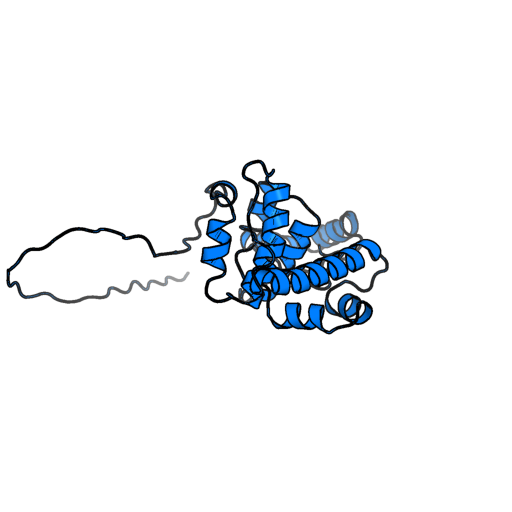-5.796 -6.263 16.439 1.00 93.38 166 GLU A N 1
ATOM 1389 C CA . GLU A 1 166 ? -6.226 -7.665 16.289 1.00 93.38 166 GLU A CA 1
ATOM 1390 C C . GLU A 1 166 ? -5.283 -8.402 15.318 1.00 93.38 166 GLU A C 1
ATOM 1392 O O . GLU A 1 166 ? -5.714 -9.027 14.347 1.00 93.38 166 GLU A O 1
ATOM 1397 N N . GLU A 1 167 ? -3.971 -8.273 15.540 1.00 92.50 167 GLU A N 1
ATOM 1398 C CA . GLU A 1 167 ? -2.937 -8.808 14.641 1.00 92.50 167 GLU A CA 1
ATOM 1399 C C . GLU A 1 167 ? -3.053 -10.334 14.482 1.00 92.50 167 GLU A C 1
ATOM 1401 O O . GLU A 1 167 ? -2.993 -10.851 13.366 1.00 92.50 167 GLU A O 1
ATOM 1406 N N . ASP A 1 168 ? -3.325 -11.041 15.585 1.00 92.75 168 ASP A N 1
ATOM 1407 C CA . ASP A 1 168 ? -3.446 -12.504 15.625 1.00 92.75 168 ASP A CA 1
ATOM 1408 C C . ASP A 1 168 ? -4.635 -13.036 14.803 1.00 92.75 168 ASP A C 1
ATOM 1410 O O . ASP A 1 168 ? -4.576 -14.145 14.275 1.00 92.75 168 ASP A O 1
ATOM 1414 N N . GLN A 1 169 ? -5.712 -12.250 14.679 1.00 92.62 169 GLN A N 1
ATOM 1415 C CA . GLN A 1 169 ? -6.943 -12.608 13.950 1.00 92.62 169 GLN A CA 1
ATOM 1416 C C . GLN A 1 169 ? -7.081 -11.852 12.622 1.00 92.62 169 GLN A C 1
ATOM 1418 O O . GLN A 1 169 ? -8.143 -11.853 11.995 1.00 92.62 169 GLN A O 1
ATOM 1423 N N . PHE A 1 170 ? -6.003 -11.211 12.164 1.00 93.44 170 PHE A N 1
ATOM 1424 C CA . PHE A 1 170 ? -6.022 -10.337 10.996 1.00 93.44 170 PHE A CA 1
ATOM 1425 C C . PHE A 1 170 ? -6.596 -11.025 9.752 1.00 93.44 170 PHE A C 1
ATOM 1427 O O . PHE A 1 170 ? -7.443 -10.460 9.059 1.00 93.44 170 PHE A O 1
ATOM 1434 N N . GLN A 1 171 ? -6.144 -12.248 9.459 1.00 90.69 171 GLN A N 1
ATOM 1435 C CA . GLN A 1 171 ? -6.575 -12.970 8.260 1.00 90.69 171 GLN A CA 1
ATOM 1436 C C . GLN A 1 171 ? -8.061 -13.313 8.298 1.00 90.69 171 GLN A C 1
ATOM 1438 O O . GLN A 1 171 ? -8.743 -13.141 7.286 1.00 90.69 171 GLN A O 1
ATOM 1443 N N . ASP A 1 172 ? -8.561 -13.738 9.456 1.00 91.44 172 ASP A N 1
ATOM 1444 C CA . ASP A 1 172 ? -9.964 -14.097 9.633 1.00 91.44 172 ASP A CA 1
ATOM 1445 C C . ASP A 1 172 ? -10.849 -12.870 9.401 1.00 91.44 172 ASP A C 1
ATOM 1447 O O . ASP A 1 172 ? -11.733 -12.898 8.541 1.00 91.44 172 ASP A O 1
ATOM 1451 N N . HIS A 1 173 ? -10.528 -11.747 10.048 1.00 92.06 173 HIS A N 1
ATOM 1452 C CA . HIS A 1 173 ? -11.257 -10.492 9.871 1.00 92.06 173 HIS A CA 1
ATOM 1453 C C . HIS A 1 173 ? -11.210 -9.962 8.434 1.00 92.06 173 HIS A C 1
ATOM 1455 O O . HIS A 1 173 ? -12.230 -9.550 7.878 1.00 92.06 173 HIS A O 1
ATOM 1461 N N . MET A 1 174 ? -10.041 -9.990 7.791 1.00 92.38 174 MET A N 1
ATOM 1462 C CA . MET A 1 174 ? -9.913 -9.520 6.410 1.00 92.38 174 MET A CA 1
ATOM 1463 C C . MET A 1 174 ? -10.640 -10.427 5.414 1.00 92.38 174 MET A C 1
ATOM 1465 O O . MET A 1 174 ? -11.169 -9.930 4.417 1.00 92.38 174 MET A O 1
ATOM 1469 N N . SER A 1 175 ? -10.699 -11.735 5.680 1.00 89.00 175 SER A N 1
ATOM 1470 C CA . SER A 1 175 ? -11.429 -12.692 4.843 1.00 89.00 175 SER A CA 1
ATOM 1471 C C . SER A 1 175 ? -12.946 -12.502 4.906 1.00 89.00 175 SER A C 1
ATOM 1473 O O . SER A 1 175 ? -13.628 -12.744 3.913 1.00 89.00 175 SER A O 1
ATOM 1475 N N . GLU A 1 176 ? -13.468 -12.018 6.035 1.00 88.75 176 GLU A N 1
ATOM 1476 C CA . GLU A 1 176 ? -14.883 -11.680 6.194 1.00 88.75 176 GLU A CA 1
ATOM 1477 C C . GLU A 1 176 ? -15.252 -10.401 5.422 1.00 88.75 176 GLU A C 1
ATOM 1479 O O . GLU A 1 176 ? -16.329 -10.314 4.829 1.00 88.75 176 GLU A O 1
ATOM 1484 N N . LEU A 1 177 ? -14.340 -9.423 5.378 1.00 86.38 177 LEU A N 1
ATOM 1485 C CA . LEU A 1 177 ? -14.556 -8.150 4.687 1.00 86.38 177 LEU A CA 1
ATOM 1486 C C . LEU A 1 177 ? -14.417 -8.241 3.164 1.00 86.38 177 LEU A C 1
ATOM 1488 O O . LEU A 1 177 ? -15.113 -7.530 2.435 1.00 86.38 177 LEU A O 1
ATOM 1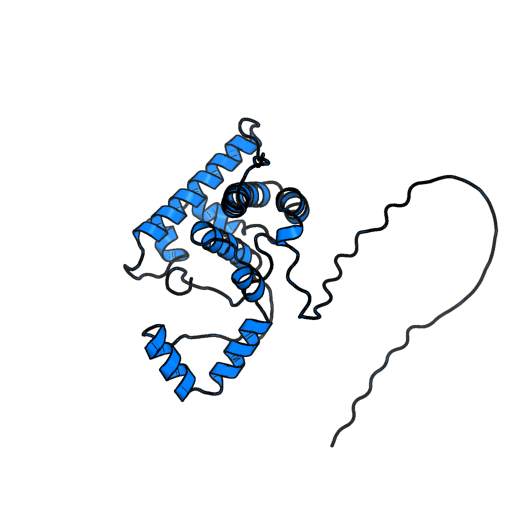492 N N . LEU A 1 178 ? -13.493 -9.066 2.669 1.00 86.50 178 LEU A N 1
ATOM 1493 C CA . LEU A 1 178 ? -13.181 -9.151 1.246 1.00 86.50 178 LEU A CA 1
ATOM 1494 C C . LEU A 1 178 ? -13.930 -10.321 0.584 1.00 86.50 178 LEU A C 1
ATOM 1496 O O . LEU A 1 178 ? -13.687 -11.477 0.927 1.00 86.50 178 LEU A O 1
ATOM 1500 N N . PRO A 1 179 ? -14.795 -10.060 -0.419 1.00 79.81 179 PRO A N 1
ATOM 1501 C CA . PRO A 1 179 ? -15.503 -11.109 -1.142 1.00 79.81 179 PRO A CA 1
ATOM 1502 C C . PRO A 1 179 ? -14.582 -12.216 -1.665 1.00 79.81 179 PRO A C 1
ATOM 1504 O O . PRO A 1 179 ? -13.572 -11.953 -2.320 1.00 79.81 179 PRO A O 1
ATOM 1507 N N . ASN A 1 180 ? -15.001 -13.472 -1.478 1.00 75.69 180 ASN A N 1
ATOM 1508 C CA . ASN A 1 180 ? -14.284 -14.662 -1.960 1.00 75.69 180 ASN A CA 1
ATOM 1509 C C . ASN A 1 180 ? -13.975 -14.635 -3.466 1.00 75.69 180 ASN A C 1
ATOM 1511 O O . ASN A 1 180 ? -13.022 -15.264 -3.923 1.00 75.69 180 ASN A O 1
ATOM 1515 N N . GLU A 1 181 ? -14.761 -13.903 -4.253 1.00 72.06 181 GLU A N 1
ATOM 1516 C CA . GLU A 1 181 ? -14.541 -13.715 -5.689 1.00 72.06 181 GLU A CA 1
ATOM 1517 C C . GLU A 1 181 ? -13.222 -12.994 -5.990 1.00 72.06 181 GLU A C 1
ATOM 1519 O O . GLU A 1 181 ? -12.531 -13.360 -6.939 1.00 72.06 181 GLU A O 1
ATOM 1524 N N . TYR A 1 182 ? -12.80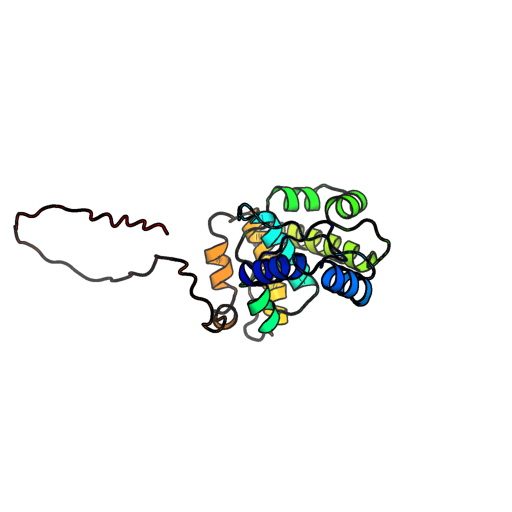5 -12.055 -5.137 1.00 71.56 182 TYR A N 1
ATOM 1525 C CA . TYR A 1 182 ? -11.516 -11.368 -5.265 1.00 71.56 182 TYR A CA 1
ATOM 1526 C C . TYR A 1 182 ? -10.326 -12.267 -4.912 1.00 71.56 182 TYR A C 1
ATOM 1528 O O . TYR A 1 182 ? -9.184 -11.954 -5.251 1.00 71.56 182 TYR A O 1
ATOM 1536 N N . TYR A 1 183 ? -10.595 -13.412 -4.286 1.00 66.69 183 TYR A N 1
ATOM 1537 C CA . TYR A 1 183 ? -9.606 -14.420 -3.922 1.00 66.69 183 TYR A CA 1
ATOM 1538 C C . TYR A 1 183 ? -9.567 -15.627 -4.860 1.00 66.69 183 TYR A C 1
ATOM 1540 O O . TYR A 1 183 ? -8.632 -16.426 -4.782 1.00 66.69 183 TYR A O 1
ATOM 1548 N N . LYS A 1 184 ? -10.513 -15.738 -5.800 1.00 61.75 184 LYS A N 1
ATOM 1549 C CA . LYS A 1 184 ? -10.441 -16.703 -6.901 1.00 61.75 184 LYS A CA 1
ATOM 1550 C C . LYS A 1 184 ? -9.472 -16.195 -7.971 1.00 61.75 184 LYS A C 1
ATOM 1552 O O . LYS A 1 184 ? -9.877 -15.716 -9.027 1.00 61.75 184 LYS A O 1
ATOM 1557 N N . ALA A 1 185 ? -8.173 -16.300 -7.705 1.00 51.22 185 ALA A N 1
ATOM 1558 C CA . ALA A 1 185 ? -7.184 -16.298 -8.777 1.00 51.22 185 ALA A CA 1
ATOM 1559 C C . ALA A 1 185 ? -7.379 -17.583 -9.598 1.00 51.22 185 ALA A C 1
ATOM 1561 O O . ALA A 1 185 ? -7.515 -18.666 -9.028 1.00 51.22 185 ALA A O 1
ATOM 1562 N N . GLY A 1 186 ? -7.462 -17.465 -10.925 1.00 45.09 186 GLY A N 1
ATOM 1563 C CA . GLY A 1 186 ? -7.621 -18.616 -11.811 1.00 45.09 186 GLY A CA 1
ATOM 1564 C C . GLY A 1 186 ? -6.559 -19.673 -11.513 1.00 45.09 186 GLY A C 1
ATOM 1565 O O . GLY A 1 186 ? -5.373 -19.360 -11.459 1.00 45.09 186 GLY A O 1
ATOM 1566 N N . HIS A 1 187 ? -6.997 -20.913 -11.291 1.00 39.56 187 HIS A N 1
ATOM 1567 C CA . HIS A 1 187 ? -6.127 -22.075 -11.147 1.00 39.56 187 HIS A CA 1
ATOM 1568 C C . HIS A 1 187 ? -5.182 -22.171 -12.352 1.00 39.56 187 HIS A C 1
ATOM 1570 O O . HIS A 1 187 ? -5.584 -22.660 -13.399 1.00 39.56 187 HIS A O 1
ATOM 1576 N N . ASN A 1 188 ? -3.946 -21.700 -12.202 1.00 40.84 188 ASN A N 1
ATOM 1577 C CA . ASN A 1 188 ? -2.797 -22.064 -13.028 1.00 40.84 188 ASN A CA 1
ATOM 1578 C C . ASN A 1 188 ? -1.526 -21.757 -12.226 1.00 40.84 188 ASN A C 1
ATOM 1580 O O . ASN A 1 188 ? -0.883 -20.728 -12.395 1.00 40.84 188 ASN A O 1
ATOM 1584 N N . GLY A 1 189 ? -1.206 -22.649 -11.291 1.00 38.62 189 GLY A N 1
ATOM 1585 C CA . GLY A 1 189 ? -0.018 -22.551 -10.448 1.00 38.62 189 GLY A CA 1
ATOM 1586 C C . GLY A 1 189 ? -0.173 -23.436 -9.223 1.00 38.62 189 GLY A C 1
ATOM 1587 O O . GLY A 1 189 ? -0.694 -22.999 -8.202 1.00 38.62 189 GLY A O 1
ATOM 1588 N N . GLY A 1 190 ? 0.209 -24.707 -9.352 1.00 40.81 190 GLY A N 1
ATOM 1589 C CA . GLY A 1 190 ? 0.203 -25.678 -8.263 1.00 40.81 190 GLY A CA 1
ATOM 1590 C C . GLY A 1 190 ? 1.213 -25.301 -7.182 1.00 40.81 190 GLY A C 1
ATOM 1591 O O . GLY A 1 190 ? 2.356 -25.735 -7.223 1.00 40.81 190 GLY A O 1
ATOM 1592 N N . GLY A 1 191 ? 0.777 -24.495 -6.221 1.00 38.19 191 GLY A N 1
ATOM 1593 C CA . GLY A 1 191 ? 1.417 -24.323 -4.926 1.00 38.19 191 GLY A CA 1
ATOM 1594 C C . GLY A 1 191 ? 0.400 -24.699 -3.861 1.00 38.19 191 GLY A C 1
ATOM 1595 O O . GLY A 1 191 ? -0.519 -23.934 -3.579 1.00 38.19 191 GLY A O 1
ATOM 1596 N N . SER A 1 192 ? 0.519 -25.905 -3.317 1.00 38.09 192 SER A N 1
ATOM 1597 C CA . SER A 1 192 ? -0.323 -26.406 -2.234 1.00 38.09 192 SER A CA 1
ATOM 1598 C C . SER A 1 192 ? -0.074 -25.577 -0.971 1.00 38.09 192 SER A C 1
ATOM 1600 O O . SER A 1 192 ? 0.823 -25.890 -0.195 1.00 38.09 192 SER A O 1
ATOM 1602 N N . SER A 1 193 ? -0.843 -24.510 -0.755 1.00 36.19 193 SER A N 1
ATOM 1603 C CA . SER A 1 193 ? -0.944 -23.892 0.568 1.00 36.19 193 SER A CA 1
ATOM 1604 C C . SER A 1 193 ? -2.038 -24.623 1.337 1.00 36.19 193 SER A C 1
ATOM 1606 O O . SER A 1 193 ? -3.226 -24.524 1.030 1.00 36.19 193 SER A O 1
ATOM 1608 N N . CYS A 1 194 ? -1.615 -25.456 2.280 1.00 36.69 194 CYS A N 1
ATOM 1609 C CA . CYS A 1 194 ? -2.477 -26.189 3.188 1.00 36.69 194 CYS A CA 1
ATOM 1610 C C . CYS A 1 194 ? -3.063 -25.246 4.252 1.00 36.69 194 CYS A C 1
ATOM 1612 O O . CYS A 1 194 ? -2.584 -25.186 5.378 1.00 36.69 194 CYS A O 1
ATOM 1614 N N . SER A 1 195 ? -4.147 -24.545 3.930 1.00 38.56 195 SER A N 1
ATOM 1615 C CA . SER A 1 195 ? -5.022 -23.955 4.952 1.00 38.56 195 SER A CA 1
ATOM 1616 C C . SER A 1 195 ? -5.963 -25.045 5.469 1.00 38.56 195 SER A C 1
ATOM 1618 O O . SER A 1 195 ? -7.100 -25.186 5.027 1.00 38.56 195 SER A O 1
ATOM 1620 N N . GLY A 1 196 ? -5.440 -25.907 6.338 1.00 40.88 196 GLY A N 1
ATOM 1621 C CA . GLY A 1 196 ? -6.188 -27.006 6.934 1.00 40.88 196 GLY A CA 1
ATOM 1622 C C . GLY A 1 196 ? -7.013 -26.557 8.131 1.00 40.88 196 GLY A C 1
ATOM 1623 O O . GLY A 1 196 ? -6.593 -26.814 9.248 1.00 40.88 196 GLY A O 1
ATOM 1624 N N . ILE A 1 197 ? -8.183 -25.950 7.916 1.00 47.41 197 ILE A N 1
ATOM 1625 C CA . ILE A 1 197 ? -9.272 -25.924 8.908 1.00 47.41 197 ILE A CA 1
ATOM 1626 C C . ILE A 1 197 ? -10.600 -26.004 8.152 1.00 47.41 197 ILE A C 1
ATOM 1628 O O . ILE A 1 197 ? -10.984 -25.081 7.441 1.00 47.41 197 ILE A O 1
ATOM 1632 N N . GLY A 1 198 ? -11.296 -27.133 8.283 1.00 37.97 198 GLY A N 1
ATOM 1633 C CA . GLY A 1 198 ? -12.569 -27.347 7.602 1.00 37.97 198 GLY A CA 1
ATOM 1634 C C . GLY A 1 198 ? -13.173 -28.723 7.847 1.00 37.97 198 GLY A C 1
ATOM 1635 O O . GLY A 1 198 ? -13.400 -29.451 6.891 1.00 37.97 198 GLY A O 1
ATOM 1636 N N . CYS A 1 199 ? -13.448 -29.067 9.108 1.00 32.56 199 CYS A N 1
ATOM 1637 C CA . CYS A 1 199 ? -14.378 -30.147 9.449 1.00 32.56 199 CYS A CA 1
ATOM 1638 C C . CYS A 1 199 ? -15.273 -29.697 10.611 1.00 32.56 199 CYS A C 1
ATOM 1640 O O . CYS A 1 199 ? -14.977 -29.952 11.775 1.00 32.56 199 CYS A O 1
ATOM 1642 N N . SER A 1 200 ? -16.369 -29.009 10.296 1.00 35.97 200 SER A N 1
ATOM 1643 C CA . SER A 1 200 ? -17.533 -28.917 11.173 1.00 35.97 200 SER A CA 1
ATOM 1644 C C . SER A 1 200 ? -18.471 -30.082 10.849 1.00 35.97 200 SER A C 1
ATOM 1646 O O . SER A 1 200 ? -19.062 -30.146 9.774 1.00 35.97 200 SER A O 1
ATOM 1648 N N . SER A 1 201 ? -18.623 -31.012 11.788 1.00 33.34 201 SER A N 1
ATOM 1649 C CA . SER A 1 201 ? -19.738 -31.961 11.788 1.00 33.34 201 SER A CA 1
ATOM 1650 C C . SER A 1 201 ? -2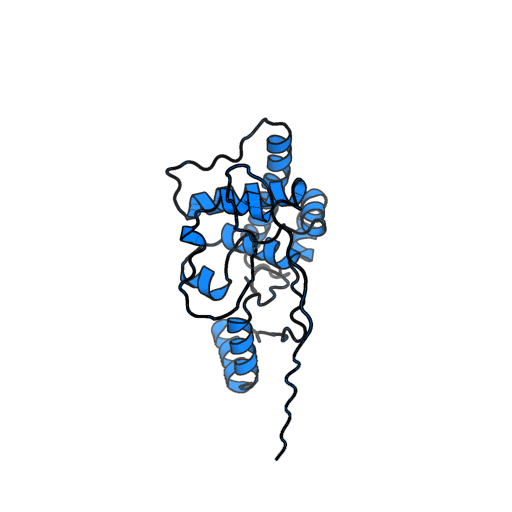0.276 -32.091 13.207 1.00 33.34 201 SER A C 1
ATOM 1652 O O . SER A 1 201 ? -19.672 -32.723 14.070 1.00 33.34 201 SER A O 1
ATOM 1654 N N . SER A 1 202 ? -21.412 -31.448 13.444 1.00 36.94 202 SER A N 1
ATOM 1655 C CA . SER A 1 202 ? -22.273 -31.648 14.603 1.00 36.94 202 SER A CA 1
ATOM 1656 C C . SER A 1 202 ? -23.215 -32.830 14.354 1.00 36.94 202 SER A C 1
ATOM 1658 O O . SER A 1 202 ? -23.965 -32.770 13.380 1.00 36.94 202 SER A O 1
ATOM 1660 N N . SER A 1 203 ? -23.205 -33.859 15.209 1.00 35.34 203 SER A N 1
ATOM 1661 C CA . SER A 1 203 ? -24.395 -34.493 15.830 1.00 35.34 203 SER A CA 1
ATOM 1662 C C . SER A 1 203 ? -24.058 -35.833 16.512 1.00 35.34 203 SER A C 1
ATOM 1664 O O . SER A 1 203 ? -23.506 -36.736 15.898 1.00 35.34 203 SER A O 1
ATOM 1666 N N . ASP A 1 204 ? -24.431 -35.883 17.792 1.00 34.78 204 ASP A N 1
ATOM 1667 C CA . ASP A 1 204 ? -25.109 -36.954 18.534 1.00 34.78 204 ASP A CA 1
ATOM 1668 C C . ASP A 1 204 ? -24.451 -38.310 18.894 1.00 34.78 204 ASP A C 1
ATOM 1670 O O . ASP A 1 204 ? -23.911 -39.059 18.090 1.00 34.78 204 ASP A O 1
ATOM 1674 N N . HIS A 1 205 ? -24.594 -38.577 20.199 1.00 42.62 205 HIS A N 1
ATOM 1675 C CA . HIS A 1 205 ? -24.491 -39.794 21.010 1.00 42.62 205 HIS A CA 1
ATOM 1676 C C . HIS A 1 205 ? -24.696 -41.159 20.314 1.00 42.62 205 HIS A C 1
ATOM 1678 O O . HIS A 1 205 ? -25.695 -41.355 19.635 1.00 42.62 205 HIS A O 1
ATOM 1684 N N . ASP A 1 206 ? -23.829 -42.147 20.599 1.00 37.31 206 ASP A N 1
ATOM 1685 C CA . ASP A 1 206 ? -24.139 -43.327 21.439 1.00 37.31 206 ASP A CA 1
ATOM 1686 C C . ASP A 1 206 ? -22.981 -44.355 21.489 1.00 37.31 206 ASP A C 1
ATOM 1688 O O . ASP A 1 206 ? -21.955 -44.230 20.830 1.00 37.31 206 ASP A O 1
ATOM 1692 N N . SER A 1 207 ? -23.121 -45.313 22.404 1.00 45.81 207 SER A N 1
ATOM 1693 C CA . SER A 1 207 ? -22.093 -46.091 23.106 1.00 45.81 207 SER A CA 1
ATOM 1694 C C . SER A 1 207 ? -21.489 -47.306 22.373 1.00 45.81 207 SER A C 1
ATOM 1696 O O . SER A 1 207 ? -22.196 -48.034 21.688 1.00 45.81 207 SER A O 1
ATOM 1698 N N . GLY A 1 208 ? -20.241 -47.644 22.739 1.00 37.50 208 GLY A N 1
ATOM 1699 C CA . GLY A 1 208 ? -19.782 -49.032 22.937 1.00 37.50 208 GLY A CA 1
ATOM 1700 C C . GLY A 1 208 ? -18.907 -49.669 21.846 1.00 37.50 208 GLY A C 1
ATOM 1701 O O . GLY A 1 208 ? -19.246 -49.634 20.670 1.00 37.50 208 GLY A O 1
ATOM 1702 N N . GLY A 1 209 ? -17.832 -50.348 22.271 1.00 35.97 209 GLY A N 1
ATOM 1703 C CA . GLY A 1 209 ? -17.187 -51.417 21.495 1.00 35.97 209 GLY A CA 1
ATOM 1704 C C . GLY A 1 209 ? -15.658 -51.379 21.457 1.00 35.97 209 GLY A C 1
ATOM 1705 O O . GLY A 1 209 ? -15.079 -50.570 20.741 1.00 35.97 209 GLY A O 1
ATOM 1706 N N . ASP A 1 210 ? -15.037 -52.295 22.202 1.00 44.28 210 ASP A N 1
ATOM 1707 C CA . ASP A 1 210 ? -13.616 -52.664 22.184 1.00 44.28 210 ASP A CA 1
ATOM 1708 C C . ASP A 1 210 ? -13.079 -53.059 20.792 1.00 44.28 210 ASP A C 1
ATOM 1710 O O . ASP A 1 210 ? -13.811 -53.597 19.958 1.00 44.28 210 ASP A O 1
ATOM 1714 N N . GLY A 1 211 ? -11.765 -52.904 20.580 1.00 40.75 211 GLY A N 1
ATOM 1715 C CA . GLY A 1 211 ? -11.069 -53.497 19.433 1.00 40.75 211 GLY A CA 1
ATOM 1716 C C . GLY A 1 211 ? -9.602 -53.084 19.299 1.00 40.75 211 GLY A C 1
ATOM 1717 O O . GLY A 1 211 ? -9.297 -52.015 18.782 1.00 40.75 211 GLY A O 1
ATOM 1718 N N . ASP A 1 212 ? -8.709 -53.959 19.757 1.00 42.34 212 ASP A N 1
ATOM 1719 C CA . ASP A 1 212 ? -7.248 -53.852 19.723 1.00 42.34 212 ASP A CA 1
ATOM 1720 C C . ASP A 1 212 ? -6.599 -53.809 18.315 1.00 42.34 212 ASP A C 1
ATOM 1722 O O . ASP A 1 212 ? -7.115 -54.360 17.346 1.00 42.34 212 ASP A O 1
ATOM 1726 N N . SER A 1 213 ? -5.332 -53.357 18.317 1.00 45.16 213 SER A N 1
ATOM 1727 C CA . SER A 1 213 ? -4.186 -53.817 17.495 1.00 45.16 213 SER A CA 1
ATOM 1728 C C . SER A 1 213 ? -3.868 -53.182 16.128 1.00 45.16 213 SER A C 1
ATOM 1730 O O . SER A 1 213 ? -4.637 -53.244 15.177 1.00 45.16 213 SER A O 1
ATOM 1732 N N . GLY A 1 214 ? -2.594 -52.773 16.001 1.00 37.91 214 GLY A N 1
ATOM 1733 C CA . GLY A 1 214 ? -1.836 -52.624 14.745 1.00 37.91 214 GLY A CA 1
ATOM 1734 C C . GLY A 1 214 ? -1.422 -51.171 14.480 1.00 37.91 214 GLY A C 1
ATOM 1735 O O . GLY A 1 214 ? -2.265 -50.326 14.244 1.00 37.91 214 GLY A O 1
ATOM 1736 N N . GLY A 1 215 ? -0.158 -50.752 14.539 1.00 36.72 215 GLY A N 1
ATOM 1737 C CA . GLY A 1 215 ? 1.049 -51.444 14.101 1.00 36.72 215 GLY A CA 1
ATOM 1738 C C . GLY A 1 215 ? 1.626 -50.713 12.882 1.00 36.72 215 GLY A C 1
ATOM 1739 O O . GLY A 1 215 ? 1.234 -50.997 11.763 1.00 36.72 215 GLY A O 1
ATOM 1740 N N . SER A 1 216 ? 2.543 -49.778 13.150 1.00 40.03 216 SER A N 1
ATOM 1741 C CA . SER A 1 216 ? 3.731 -49.405 12.357 1.00 40.03 216 SER A CA 1
ATOM 1742 C C . SER A 1 216 ? 3.613 -49.156 10.839 1.00 40.03 216 SER A C 1
ATOM 1744 O O . SER A 1 216 ? 3.420 -50.084 10.061 1.00 40.03 216 SER A O 1
ATOM 1746 N N . SER A 1 217 ? 4.029 -47.968 10.382 1.00 41.44 217 SER A N 1
ATOM 1747 C CA . SER A 1 217 ? 5.361 -47.748 9.759 1.00 41.44 217 SER A CA 1
ATOM 1748 C C . SER A 1 217 ? 5.376 -46.522 8.842 1.00 41.44 217 SER A C 1
ATOM 1750 O O . SER A 1 217 ? 4.651 -46.429 7.856 1.00 41.44 217 SER A O 1
ATOM 1752 N N . CYS A 1 218 ? 6.292 -45.611 9.151 1.00 41.47 218 CYS A N 1
ATOM 1753 C CA . CYS A 1 218 ? 6.850 -44.618 8.248 1.00 41.47 218 CYS A CA 1
ATOM 1754 C C . CYS A 1 218 ? 7.591 -45.298 7.082 1.00 41.47 218 CYS A C 1
ATOM 1756 O O . CYS A 1 218 ? 8.303 -46.280 7.279 1.00 41.47 218 CYS A O 1
ATOM 1758 N N . SER A 1 219 ? 7.445 -44.770 5.866 1.00 43.03 219 SER A N 1
ATOM 1759 C CA . SER A 1 219 ? 8.245 -45.177 4.704 1.00 43.03 219 SER A CA 1
ATOM 1760 C C . SER A 1 219 ? 8.898 -43.950 4.080 1.00 43.03 219 SER A C 1
ATOM 1762 O O . SER A 1 219 ? 8.228 -43.093 3.508 1.00 43.03 219 SER A O 1
ATOM 1764 N N . SER A 1 220 ? 10.218 -43.882 4.240 1.00 43.56 220 SER A N 1
ATOM 1765 C CA . SER A 1 220 ? 11.137 -42.986 3.544 1.00 43.56 220 SER A CA 1
ATOM 1766 C C . SER A 1 220 ? 11.383 -43.485 2.119 1.00 43.56 220 SER A C 1
ATOM 1768 O O . SER A 1 220 ? 11.662 -44.667 1.929 1.00 43.56 220 SER A O 1
ATOM 1770 N N . CYS A 1 221 ? 11.395 -42.580 1.141 1.00 48.44 221 CYS A N 1
ATOM 1771 C CA . CYS A 1 221 ? 11.892 -42.849 -0.209 1.00 48.44 221 CYS A CA 1
ATOM 1772 C C . CYS A 1 221 ? 13.014 -41.852 -0.521 1.00 48.44 221 CYS A C 1
ATOM 1774 O O . CYS A 1 221 ? 12.758 -40.731 -0.952 1.00 48.44 221 CYS A O 1
ATOM 1776 N N . GLY A 1 222 ? 14.257 -42.259 -0.260 1.00 37.88 222 GLY A N 1
ATOM 1777 C CA . GLY A 1 222 ? 15.451 -41.643 -0.831 1.00 37.88 222 GLY A CA 1
ATOM 1778 C C . GLY A 1 222 ? 15.839 -42.365 -2.121 1.00 37.88 222 GLY A C 1
ATOM 1779 O O . GLY A 1 222 ? 15.707 -43.584 -2.210 1.00 37.88 222 GLY A O 1
ATOM 1780 N N . GLY A 1 223 ? 16.327 -41.623 -3.113 1.00 43.56 223 GLY A N 1
ATOM 1781 C CA . GLY A 1 223 ? 16.847 -42.186 -4.356 1.00 43.56 223 GLY A CA 1
ATOM 1782 C C . GLY A 1 223 ? 17.631 -41.143 -5.139 1.00 43.56 223 GLY A C 1
ATOM 1783 O O . GLY A 1 223 ? 17.042 -40.311 -5.820 1.00 43.56 223 GLY A O 1
ATOM 1784 N N . GLY A 1 224 ? 18.957 -41.181 -5.013 1.00 35.59 224 GLY A N 1
ATOM 1785 C CA . GLY A 1 224 ? 19.881 -40.503 -5.916 1.00 35.59 224 GLY A CA 1
ATOM 1786 C C . GLY A 1 224 ? 20.358 -41.460 -7.008 1.00 35.59 224 GLY A C 1
ATOM 1787 O O . GLY A 1 224 ? 20.545 -42.643 -6.737 1.00 35.59 224 GLY A O 1
ATOM 1788 N N . CYS A 1 225 ? 20.595 -40.928 -8.207 1.00 46.78 225 CYS A N 1
ATOM 1789 C CA . CYS A 1 225 ? 21.380 -41.557 -9.267 1.00 46.78 225 CYS A CA 1
ATOM 1790 C C . CYS A 1 225 ? 22.174 -40.467 -9.998 1.00 46.78 225 CYS A C 1
ATOM 1792 O O . CYS A 1 225 ? 21.620 -39.458 -10.425 1.00 46.78 225 CYS A O 1
ATOM 1794 N N . SER A 1 226 ? 23.473 -40.705 -10.120 1.00 36.72 226 SER A N 1
ATOM 1795 C CA . SER A 1 226 ? 24.467 -39.955 -10.882 1.00 36.72 226 SER A CA 1
ATOM 1796 C C . SER A 1 226 ? 24.672 -40.559 -12.271 1.00 36.72 226 SER A C 1
ATOM 1798 O O . SER A 1 226 ? 24.734 -41.785 -12.392 1.00 36.72 226 SER A O 1
ATOM 1800 N N . SER A 1 227 ? 24.885 -39.712 -13.277 1.00 41.59 227 SER A N 1
ATOM 1801 C CA . SER A 1 227 ? 25.888 -39.823 -14.355 1.00 41.59 227 SER A CA 1
ATOM 1802 C C . SER A 1 227 ? 25.964 -38.484 -15.077 1.00 41.59 227 SER A C 1
ATOM 1804 O O . SER A 1 227 ? 24.878 -37.937 -15.370 1.00 41.59 227 SER A O 1
#